Protein AF-A0A0D3AVB7-F1 (afdb_monomer_lite)

Secondary structure (DSSP, 8-state):
--PPPPP--PPPP---EE-SSS-EESS--HHHHHHHHS--PPPPTTHHHH--TT--HHHHHHHHHHHTT-S--HHHHHTTT-----TTT--S---HHHHHTSS-----TT--HHHHHHHHHHHHHHHHHHHHHHHHHHHH-----HHHHHHHHHHHHHHHHHHT---TT-TTTTHHHHHHHH---

Organism: NCBI:txid109376

Foldseek 3Di:
DDDDDDDDPDDDDDDWDDQEPPDTHNDDDPVSVVVRPDDDDDDDPCVCLLDDPLDDPVLSVLVVCLVVQNDCWQVNCVVVVDFDADPPPRHRGGGSCNQQNVDPPPPDPPDDPLRVVLVSLLSSLLSVLSSVQSCCCVPVVDHDDPVRSVVSSLVSSLVSLVVVPDDDPRPCNCNNVVSCVVPVD

InterPro domains:
  IPR026960 Reverse transcriptase zinc-binding domain [PF13966] (28-104)

Sequence (185 aa):
MVGTFGEDTAGPDRVLWRHDHEVFKPTFSAAQTWNYLRTKRNKVPWRYLVGFPQAIPRQSFMVWLAFKNRLSTGVKMRDWGVEQGCIYCGERNEDRDHLYFAYPYTFTPGRNRLDIVLLRLAFQTSIYILWKERNSRRHRGACASVDMTTRAIGKLVKNRISSLKYRGNHKLEGLLRRWFEVYPF

Structure (mmCIF, N/CA/C/O backbone):
data_AF-A0A0D3AVB7-F1
#
_entry.id   AF-A0A0D3AVB7-F1
#
loop_
_atom_site.group_PDB
_atom_site.id
_atom_site.type_symbol
_atom_site.label_atom_id
_atom_site.label_alt_id
_atom_site.label_comp_id
_atom_site.label_asym_id
_atom_site.label_entity_id
_atom_site.label_seq_id
_atom_site.pdbx_PDB_ins_code
_atom_site.Cartn_x
_atom_site.Cartn_y
_atom_site.Cartn_z
_atom_site.occupancy
_atom_site.B_iso_or_equiv
_atom_site.auth_seq_id
_atom_site.auth_comp_id
_atom_site.auth_asym_id
_atom_site.auth_atom_id
_atom_site.pdbx_PDB_model_num
ATOM 1 N N . MET A 1 1 ? -80.599 17.341 9.155 1.00 38.03 1 MET A N 1
ATOM 2 C CA . MET A 1 1 ? -79.432 16.479 9.436 1.00 38.03 1 MET A CA 1
ATOM 3 C C . MET A 1 1 ? -78.189 17.263 9.067 1.00 38.03 1 MET A C 1
ATOM 5 O O . MET A 1 1 ? -77.951 17.469 7.887 1.00 38.03 1 MET A O 1
ATOM 9 N N . VAL A 1 2 ? -77.475 17.787 10.061 1.00 37.12 2 VAL A N 1
ATOM 10 C CA . VAL A 1 2 ? -76.184 18.458 9.863 1.00 37.12 2 VAL A CA 1
ATOM 11 C C . VAL A 1 2 ? -75.121 17.431 10.236 1.00 37.12 2 VAL A C 1
ATOM 13 O O . VAL A 1 2 ? -75.077 16.998 11.383 1.00 37.12 2 VAL A O 1
ATOM 16 N N . GLY A 1 3 ? -74.346 16.973 9.254 1.00 41.94 3 GLY A N 1
ATOM 17 C CA . GLY A 1 3 ? -73.197 16.103 9.490 1.00 41.94 3 GLY A CA 1
ATOM 18 C C . GLY A 1 3 ? -72.034 16.940 10.008 1.00 41.94 3 GLY A C 1
ATOM 19 O O . GLY A 1 3 ? -71.567 17.841 9.317 1.00 41.94 3 GLY A O 1
ATOM 20 N N . THR A 1 4 ? -71.594 16.677 11.233 1.00 45.94 4 THR A N 1
ATOM 21 C CA . THR A 1 4 ? -70.382 17.259 11.812 1.00 45.94 4 THR A CA 1
ATOM 22 C C . THR A 1 4 ? -69.155 16.650 11.137 1.00 45.94 4 THR A C 1
ATOM 24 O O . THR A 1 4 ? -68.980 15.431 11.164 1.00 45.94 4 THR A O 1
ATOM 27 N N . PHE A 1 5 ? -68.315 17.493 10.533 1.00 52.03 5 PHE A N 1
ATOM 28 C CA . PHE A 1 5 ? -66.975 17.121 10.081 1.00 52.03 5 PHE A CA 1
ATOM 29 C C . PHE A 1 5 ? -66.143 16.700 11.298 1.00 52.03 5 PHE A C 1
ATOM 31 O O . PHE A 1 5 ? -66.083 17.435 12.283 1.00 52.03 5 PHE A O 1
ATOM 38 N N . GLY A 1 6 ? -65.547 15.508 11.248 1.00 52.22 6 GLY A N 1
ATOM 39 C CA . GLY A 1 6 ? -64.589 15.067 12.257 1.00 52.22 6 GLY A CA 1
ATOM 40 C C . GLY A 1 6 ? -63.331 15.929 12.188 1.00 52.22 6 GLY A C 1
ATOM 41 O O . GLY A 1 6 ? -62.769 16.105 11.110 1.00 52.22 6 GLY A O 1
ATOM 42 N N . GLU A 1 7 ? -62.918 16.485 13.323 1.00 53.41 7 GLU A N 1
ATOM 43 C CA . GLU A 1 7 ? -61.623 17.148 13.475 1.00 53.41 7 GLU A CA 1
ATOM 44 C C . GLU A 1 7 ? -60.497 16.127 13.265 1.00 53.41 7 GLU A C 1
ATOM 46 O O . GLU A 1 7 ? -60.369 15.160 14.019 1.00 53.41 7 GLU A O 1
ATOM 51 N N . ASP A 1 8 ? -59.678 16.347 12.235 1.00 58.91 8 ASP A N 1
ATOM 52 C CA . ASP A 1 8 ? -58.432 15.615 12.018 1.00 58.91 8 ASP A CA 1
ATOM 53 C C . ASP A 1 8 ? -57.463 15.928 13.168 1.00 58.91 8 ASP A C 1
ATOM 55 O O . ASP A 1 8 ? -56.873 17.004 13.248 1.00 58.91 8 ASP A O 1
ATOM 59 N N . THR A 1 9 ? -57.266 14.970 14.073 1.00 64.50 9 THR A N 1
ATOM 60 C CA . THR A 1 9 ? -56.340 15.076 15.216 1.00 64.50 9 THR A CA 1
ATOM 61 C C . THR A 1 9 ? -54.868 14.873 14.827 1.00 64.50 9 THR A C 1
ATOM 63 O O . THR A 1 9 ? -54.040 14.515 15.669 1.00 64.50 9 THR A O 1
ATOM 66 N N . ALA A 1 10 ? -54.514 15.028 13.551 1.00 69.38 10 ALA A N 1
ATOM 67 C CA . ALA A 1 10 ? -53.145 14.855 13.085 1.00 69.38 10 ALA A CA 1
ATOM 68 C C . ALA A 1 10 ? -52.320 16.108 13.426 1.00 69.38 10 ALA A C 1
ATOM 70 O O . ALA A 1 10 ? -52.618 17.211 12.975 1.00 69.38 10 ALA A O 1
ATOM 71 N N . GLY A 1 11 ? -51.290 15.948 14.266 1.00 79.31 11 GLY A N 1
ATOM 72 C CA . GLY A 1 11 ? -50.364 17.032 14.609 1.00 79.31 11 GLY A CA 1
ATOM 73 C C . GLY A 1 11 ? -49.618 17.598 13.386 1.00 79.31 11 GLY A C 1
ATOM 74 O O . GLY A 1 11 ? -49.659 17.007 12.310 1.00 79.31 11 GLY A O 1
ATOM 75 N N . PRO A 1 12 ? -48.902 18.728 13.536 1.00 81.62 12 PRO A N 1
ATOM 76 C CA . PRO A 1 12 ? -48.253 19.407 12.416 1.00 81.62 12 PRO A CA 1
ATOM 77 C C . PRO A 1 12 ? -47.172 18.543 11.751 1.00 81.62 12 PRO A C 1
ATOM 79 O O . PRO A 1 12 ? -46.400 17.871 12.441 1.00 81.62 12 PRO A O 1
ATOM 82 N N . ASP A 1 13 ? -47.074 18.632 10.422 1.00 86.19 13 ASP A N 1
ATOM 83 C CA . ASP A 1 13 ? -46.066 17.932 9.620 1.00 86.19 13 ASP A CA 1
ATOM 84 C C . ASP A 1 13 ? -44.635 18.271 10.062 1.00 86.19 13 ASP A C 1
ATOM 86 O O . ASP A 1 13 ? -44.278 19.428 10.308 1.00 86.19 13 ASP A 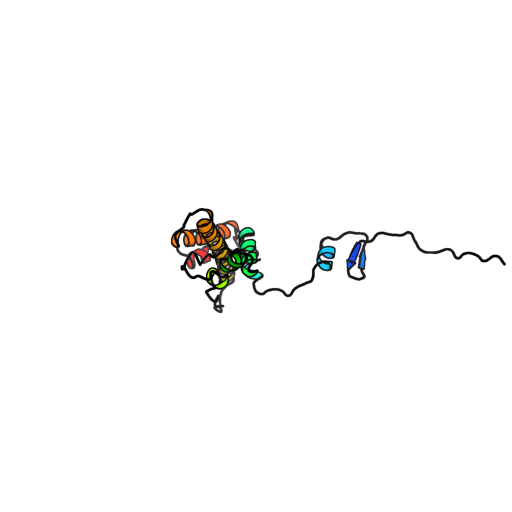O 1
ATOM 90 N N . ARG A 1 14 ? -43.775 17.246 10.142 1.00 84.31 14 ARG A N 1
ATOM 91 C CA . ARG A 1 14 ? -42.365 17.396 10.537 1.00 84.31 14 ARG A CA 1
ATOM 92 C C . ARG A 1 14 ? -41.444 16.710 9.543 1.00 84.31 14 ARG A C 1
ATOM 94 O O . ARG A 1 14 ? -41.585 15.524 9.259 1.00 84.31 14 ARG A O 1
ATOM 101 N N . VAL A 1 15 ? -40.430 17.442 9.088 1.00 86.19 15 VAL A N 1
ATOM 102 C CA . VAL A 1 15 ? -39.352 16.880 8.269 1.00 86.19 15 VAL A CA 1
ATOM 103 C C . VAL A 1 15 ? -38.388 16.114 9.172 1.00 86.19 15 VAL A C 1
ATOM 105 O O . VAL A 1 15 ? -37.834 16.672 10.120 1.00 86.19 15 VAL A O 1
ATOM 108 N N . LEU A 1 16 ? -38.174 14.835 8.871 1.00 89.56 16 LEU A N 1
ATOM 109 C CA . LEU A 1 16 ? -37.250 13.966 9.595 1.00 89.56 16 LEU A CA 1
ATOM 110 C C . LEU A 1 16 ? -36.222 13.357 8.638 1.00 89.56 16 LEU A C 1
ATOM 112 O O . LEU A 1 16 ? -36.523 12.996 7.502 1.00 89.56 16 LEU A O 1
ATOM 116 N N . TRP A 1 17 ? -35.000 13.189 9.128 1.00 86.88 17 TRP A N 1
ATOM 117 C CA . TRP A 1 17 ? -33.929 12.490 8.437 1.00 86.88 17 TRP A CA 1
ATOM 118 C C . TRP A 1 17 ? -34.099 10.986 8.584 1.00 86.88 17 TRP A C 1
ATOM 120 O O . TRP A 1 17 ? -34.196 10.456 9.694 1.00 86.88 17 TRP A O 1
ATOM 130 N N . ARG A 1 18 ? -34.078 10.283 7.452 1.00 84.06 18 ARG A N 1
ATOM 131 C CA . ARG A 1 18 ? -34.076 8.822 7.428 1.00 84.06 18 ARG A CA 1
ATOM 132 C C . ARG A 1 18 ? -32.710 8.301 7.859 1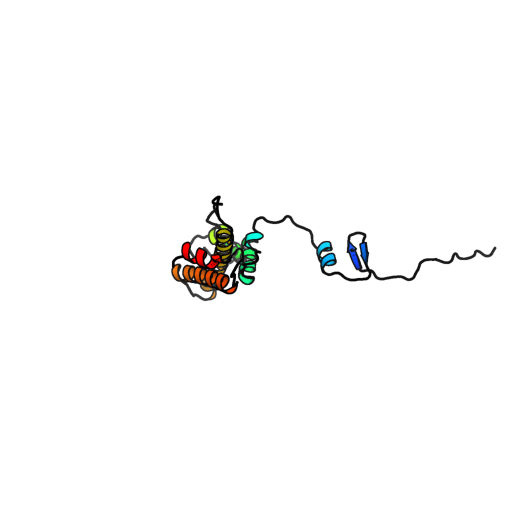.00 84.06 18 ARG A C 1
ATOM 134 O O . ARG A 1 18 ? -31.697 8.556 7.212 1.00 84.06 18 ARG A O 1
ATOM 141 N N . HIS A 1 19 ? -32.699 7.581 8.966 1.00 82.88 19 HIS A N 1
ATOM 142 C CA . HIS A 1 19 ? -31.513 6.998 9.579 1.00 82.88 19 HIS A CA 1
ATOM 143 C C . HIS A 1 19 ? -31.369 5.504 9.245 1.00 82.88 19 HIS A C 1
ATOM 145 O O . HIS A 1 19 ? -30.246 5.015 9.137 1.00 82.88 19 HIS A O 1
ATOM 151 N N . ASP A 1 20 ? -32.492 4.807 9.035 1.00 80.88 20 ASP A N 1
ATOM 152 C CA . ASP A 1 20 ? -32.563 3.411 8.579 1.00 80.88 20 ASP A CA 1
ATOM 153 C C . ASP A 1 20 ? -33.886 3.154 7.820 1.00 80.88 20 ASP A C 1
ATOM 155 O O . ASP A 1 20 ? -34.664 4.087 7.598 1.00 80.88 20 ASP A O 1
ATOM 159 N N . HIS A 1 21 ? -34.167 1.909 7.419 1.00 77.56 21 HIS A N 1
ATOM 160 C CA . HIS A 1 21 ? -35.378 1.530 6.685 1.00 77.56 21 HIS A CA 1
ATOM 161 C C . HIS A 1 21 ? -36.668 2.062 7.332 1.00 77.56 21 HIS A C 1
ATOM 163 O O . HIS A 1 21 ? -37.529 2.536 6.593 1.00 77.56 21 HIS A O 1
ATOM 169 N N . GLU A 1 22 ? -36.749 2.097 8.666 1.00 83.69 22 GLU A N 1
ATOM 170 C CA . GLU A 1 22 ? -37.944 2.535 9.412 1.00 83.69 22 GLU A CA 1
ATOM 171 C C . GLU A 1 22 ? -37.640 3.524 10.553 1.00 83.69 22 GLU A C 1
ATOM 173 O O . GLU A 1 22 ? -38.506 3.844 11.362 1.00 83.69 22 GLU A O 1
ATOM 178 N N . VAL A 1 23 ? -36.408 4.039 10.638 1.00 85.75 23 VAL A N 1
ATOM 179 C CA . VAL A 1 23 ? -36.001 4.953 11.718 1.00 85.75 23 VAL A CA 1
ATOM 180 C C . VAL A 1 23 ? -35.819 6.360 11.170 1.00 85.75 23 VAL A C 1
ATOM 182 O O . VAL A 1 23 ? -34.944 6.598 10.336 1.00 85.75 23 VAL A O 1
ATOM 185 N N . PHE A 1 24 ? -36.600 7.303 11.695 1.00 88.44 24 PHE A N 1
ATOM 186 C CA . PHE A 1 24 ? -36.568 8.716 11.323 1.00 88.44 24 PHE A CA 1
ATOM 187 C C . PHE A 1 24 ? -36.229 9.581 12.537 1.00 88.44 24 PHE A C 1
ATOM 189 O O . PHE A 1 24 ? -36.761 9.373 13.627 1.00 88.44 24 PHE A O 1
ATOM 196 N N . LYS A 1 25 ? -35.313 10.541 12.371 1.00 88.06 25 LYS A N 1
ATOM 197 C CA . LYS A 1 25 ? -34.857 11.427 13.451 1.00 88.06 25 LYS A CA 1
ATOM 198 C C . LYS A 1 25 ? -34.826 12.887 13.002 1.00 88.06 25 LYS A C 1
ATOM 200 O O . LYS A 1 25 ? -34.574 13.154 11.835 1.00 88.06 25 LYS A O 1
ATOM 205 N N . PRO A 1 26 ? -35.015 13.854 13.913 1.00 91.12 26 PRO A N 1
ATOM 206 C CA . PRO A 1 26 ? -34.942 15.274 13.566 1.00 91.12 26 PRO A CA 1
ATOM 207 C C . PRO A 1 26 ? -33.507 15.755 13.286 1.00 91.12 26 PRO A C 1
ATOM 209 O O . PRO A 1 26 ? -33.315 16.833 12.734 1.00 91.12 26 PRO A O 1
ATOM 212 N N . THR A 1 27 ? -32.486 14.975 13.653 1.00 91.56 27 THR A N 1
ATOM 213 C CA . THR A 1 27 ? -31.073 15.329 13.480 1.00 91.56 27 THR A CA 1
ATOM 214 C C . THR A 1 27 ? -30.452 14.578 12.315 1.00 91.56 27 THR A C 1
ATOM 216 O O . THR A 1 27 ? -30.722 13.402 12.124 1.00 91.56 27 THR A O 1
ATOM 219 N N . PHE A 1 28 ? -29.581 15.242 11.558 1.00 89.50 28 PHE A N 1
ATOM 220 C CA . PHE A 1 28 ? -28.805 14.599 10.502 1.00 89.50 28 PHE A CA 1
ATOM 221 C C . PHE A 1 28 ? -27.604 13.839 11.079 1.00 89.50 28 PHE A C 1
ATOM 223 O O . PHE A 1 28 ? -26.913 14.324 11.977 1.00 89.50 28 PHE A O 1
ATOM 230 N N . SER A 1 29 ? -27.287 12.674 10.508 1.00 90.62 29 SER A N 1
ATOM 231 C CA . SER A 1 29 ? -26.050 11.952 10.805 1.00 90.62 29 SER A CA 1
ATOM 232 C C . SER A 1 29 ? -25.377 11.444 9.535 1.00 90.62 29 SER A C 1
ATOM 234 O O . SER A 1 29 ? -25.792 10.441 8.959 1.00 90.62 29 SER A O 1
ATOM 236 N N . ALA A 1 30 ? -24.256 12.067 9.156 1.00 90.62 30 ALA A N 1
ATOM 237 C CA . ALA A 1 30 ? -23.455 11.638 8.006 1.00 90.62 30 ALA A CA 1
ATOM 238 C C . ALA A 1 30 ? -23.041 10.156 8.089 1.00 90.62 30 ALA A C 1
ATOM 240 O O . ALA A 1 30 ? -23.015 9.457 7.079 1.00 90.62 30 ALA A O 1
ATOM 241 N N . ALA A 1 31 ? -22.759 9.653 9.295 1.00 88.12 31 ALA A N 1
ATOM 242 C CA . ALA A 1 31 ? -22.392 8.257 9.510 1.00 88.12 31 ALA A CA 1
ATOM 243 C C . ALA A 1 31 ? -23.558 7.287 9.243 1.00 88.12 31 ALA A C 1
ATOM 245 O O . ALA A 1 31 ? -23.337 6.220 8.666 1.00 88.12 31 ALA A O 1
ATOM 246 N N . GLN A 1 32 ? -24.784 7.634 9.651 1.00 87.88 32 GLN A N 1
ATOM 247 C CA . GLN A 1 32 ? -25.965 6.794 9.410 1.00 87.88 32 GLN A CA 1
ATOM 248 C C . GLN A 1 32 ? -26.381 6.857 7.943 1.00 87.88 32 GLN A C 1
ATOM 250 O O . GLN A 1 32 ? -26.494 5.810 7.312 1.00 87.88 32 GLN A O 1
ATOM 255 N N . THR A 1 33 ? -26.419 8.058 7.362 1.00 88.94 33 THR A N 1
ATOM 256 C CA . THR A 1 33 ? -26.631 8.262 5.924 1.00 88.94 33 THR A CA 1
ATOM 257 C C . THR A 1 33 ? -25.634 7.456 5.091 1.00 88.94 33 THR A C 1
ATOM 259 O O . THR A 1 33 ? -26.022 6.744 4.170 1.00 88.94 33 THR A O 1
ATOM 262 N N . TRP A 1 34 ? -24.344 7.477 5.441 1.00 85.94 34 TRP A N 1
ATOM 263 C CA . TRP A 1 34 ? -23.330 6.679 4.748 1.00 85.94 34 TRP A CA 1
ATOM 264 C C . TRP A 1 34 ? -23.551 5.169 4.891 1.00 85.94 34 TRP A C 1
ATOM 266 O O . TRP A 1 34 ? -23.366 4.421 3.932 1.00 85.94 34 TRP A O 1
ATOM 276 N N . ASN A 1 35 ? -23.924 4.696 6.084 1.00 87.69 35 ASN A N 1
ATOM 277 C CA . ASN A 1 35 ? -24.206 3.278 6.309 1.00 87.69 35 ASN A CA 1
ATOM 278 C C . ASN A 1 35 ? -25.441 2.790 5.554 1.00 87.69 35 ASN A C 1
ATOM 280 O O . ASN A 1 35 ? -25.426 1.644 5.114 1.00 87.69 35 ASN A O 1
ATOM 284 N N . TYR A 1 36 ? -26.444 3.651 5.404 1.00 84.19 36 TYR A N 1
ATOM 285 C CA . TYR A 1 36 ? -27.650 3.384 4.636 1.00 84.19 36 TYR A CA 1
ATOM 286 C C . TYR A 1 36 ? -27.369 3.364 3.125 1.00 84.19 36 TYR A C 1
ATOM 288 O O . TYR A 1 36 ? -27.723 2.411 2.440 1.00 84.19 36 TYR A O 1
ATOM 296 N N . LEU A 1 37 ? -26.658 4.372 2.601 1.00 87.56 37 LEU A N 1
ATOM 297 C CA . LEU A 1 37 ? -26.353 4.473 1.167 1.00 87.56 37 LEU A CA 1
ATOM 298 C C . LEU A 1 37 ? -25.385 3.390 0.671 1.00 87.56 37 LEU A C 1
ATOM 300 O O . LEU A 1 37 ? -25.396 3.030 -0.506 1.00 87.56 37 LEU A O 1
ATOM 304 N N . ARG A 1 38 ? -24.493 2.885 1.533 1.00 86.50 38 ARG A N 1
ATOM 305 C CA . ARG A 1 38 ? -23.459 1.937 1.106 1.00 86.50 38 ARG A CA 1
ATOM 306 C C . ARG A 1 38 ? -23.973 0.500 1.109 1.00 86.50 38 ARG A C 1
ATOM 308 O O . ARG A 1 38 ? -24.376 -0.046 2.132 1.00 86.50 38 ARG A O 1
ATOM 315 N N . THR A 1 39 ? -23.737 -0.211 0.014 1.00 86.00 39 THR A N 1
ATOM 316 C CA . THR A 1 39 ? -23.777 -1.676 0.039 1.00 86.00 39 THR A CA 1
ATOM 317 C C . THR A 1 39 ? -22.549 -2.208 0.787 1.00 86.00 39 THR A C 1
ATOM 319 O O . THR A 1 39 ? -21.408 -2.069 0.327 1.00 86.00 39 THR A O 1
ATOM 322 N N . LYS A 1 40 ? -22.752 -2.825 1.958 1.00 84.00 40 LYS A N 1
ATOM 323 C CA . LYS A 1 40 ? -21.671 -3.485 2.709 1.00 84.00 40 LYS A CA 1
ATOM 324 C C . LYS A 1 40 ? -21.151 -4.678 1.903 1.00 84.00 40 LYS A C 1
ATOM 326 O O . LYS A 1 40 ? -21.853 -5.660 1.716 1.00 84.00 40 LYS A O 1
ATOM 331 N N . ARG A 1 41 ? -19.902 -4.599 1.438 1.00 84.75 41 ARG A N 1
ATOM 332 C CA . ARG A 1 41 ? -19.210 -5.724 0.792 1.00 84.75 41 ARG A CA 1
ATOM 333 C C . ARG A 1 41 ? -18.404 -6.531 1.805 1.00 84.75 41 ARG A C 1
ATOM 335 O O . ARG A 1 41 ? -17.996 -6.005 2.845 1.00 84.75 41 ARG A O 1
ATOM 342 N N . ASN A 1 42 ? -18.111 -7.780 1.449 1.00 88.25 42 ASN A N 1
ATOM 343 C CA . ASN A 1 42 ? -17.223 -8.639 2.224 1.00 88.25 42 ASN A CA 1
ATOM 344 C C . ASN A 1 42 ? -15.848 -7.995 2.412 1.00 88.25 42 ASN A C 1
ATOM 346 O O . ASN A 1 42 ? -15.305 -7.330 1.521 1.00 88.25 42 ASN A O 1
ATOM 350 N N . LYS A 1 43 ? -15.273 -8.195 3.600 1.00 84.75 43 LYS A N 1
ATOM 351 C CA . LYS A 1 43 ? -13.945 -7.671 3.908 1.00 84.75 43 LYS A CA 1
ATOM 352 C C . LYS A 1 43 ? -12.906 -8.445 3.098 1.00 84.75 43 LYS A C 1
ATOM 354 O O . LYS A 1 43 ? -12.715 -9.637 3.299 1.00 84.75 43 LYS A O 1
ATOM 359 N N . VAL A 1 44 ? -12.193 -7.740 2.231 1.00 84.62 44 VAL A N 1
ATOM 360 C CA . VAL A 1 44 ? -11.123 -8.315 1.407 1.00 84.62 44 VAL A CA 1
ATOM 361 C C . VAL A 1 44 ? -9.894 -8.714 2.250 1.00 84.62 44 VAL A C 1
ATOM 363 O O . VAL A 1 44 ? -9.575 -8.007 3.219 1.00 84.62 44 VAL A O 1
ATOM 366 N N . PRO A 1 45 ? -9.170 -9.797 1.892 1.00 81.94 45 PRO A N 1
ATOM 367 C CA . PRO A 1 45 ? -7.988 -10.260 2.634 1.00 81.94 45 PRO A CA 1
ATOM 368 C C . PRO A 1 45 ? -6.853 -9.228 2.683 1.00 81.94 45 PRO A C 1
ATOM 370 O O . PRO A 1 45 ? -6.236 -9.007 3.724 1.00 81.94 45 PRO A O 1
ATOM 373 N N . TRP A 1 46 ? -6.635 -8.507 1.581 1.00 85.75 46 TRP A N 1
ATOM 374 C CA . TRP A 1 46 ? -5.556 -7.527 1.437 1.00 85.75 46 TRP A CA 1
ATOM 375 C C . TRP A 1 46 ? -5.783 -6.210 2.196 1.00 85.75 46 TRP A C 1
ATOM 377 O O . TRP A 1 46 ? -4.909 -5.343 2.189 1.00 85.75 46 TRP A O 1
ATOM 387 N N . ARG A 1 47 ? -6.921 -6.025 2.891 1.00 88.06 47 ARG A N 1
ATOM 388 C CA . ARG A 1 47 ? -7.234 -4.759 3.588 1.00 88.06 47 ARG A CA 1
ATOM 389 C C . ARG A 1 47 ? -6.138 -4.328 4.563 1.00 88.06 47 ARG A C 1
ATOM 391 O O . ARG A 1 47 ? -5.879 -3.142 4.699 1.00 88.06 47 ARG A O 1
ATOM 398 N N . TYR A 1 48 ? -5.477 -5.295 5.196 1.00 86.00 48 TYR A N 1
ATOM 399 C CA . TYR A 1 48 ? -4.415 -5.071 6.176 1.00 86.00 48 TYR A CA 1
ATOM 400 C C . TYR A 1 48 ? -3.069 -4.686 5.554 1.00 86.00 48 TYR A C 1
ATOM 402 O O . TYR A 1 48 ? -2.192 -4.194 6.259 1.00 86.00 48 TYR A O 1
ATOM 410 N N . LEU A 1 49 ? -2.903 -4.922 4.250 1.00 87.44 49 LEU A N 1
ATOM 411 C CA . LEU A 1 49 ? -1.756 -4.469 3.463 1.00 87.44 49 LEU A CA 1
ATOM 412 C C . LEU A 1 49 ? -1.973 -3.038 2.954 1.00 87.44 49 LEU A C 1
ATOM 414 O O . LEU A 1 49 ? -1.015 -2.302 2.754 1.00 87.44 49 LEU A O 1
ATOM 418 N N . VAL A 1 50 ? -3.232 -2.628 2.770 1.00 90.56 50 VAL A N 1
ATOM 419 C CA . VAL A 1 50 ? -3.602 -1.266 2.351 1.00 90.56 50 VAL A CA 1
ATOM 420 C C . VAL A 1 50 ? -3.718 -0.320 3.545 1.00 90.56 50 VAL A C 1
ATOM 422 O O . VAL A 1 50 ? -3.204 0.794 3.495 1.00 90.56 50 VAL A O 1
ATOM 425 N N . GLY A 1 51 ? -4.383 -0.741 4.619 1.00 89.06 51 GLY A N 1
ATOM 426 C CA . GLY A 1 51 ? -4.655 0.083 5.793 1.00 89.06 51 GLY A CA 1
ATOM 427 C C . GLY A 1 51 ? -4.126 -0.558 7.070 1.00 89.06 51 GLY A C 1
ATOM 428 O O . GLY A 1 51 ? -4.612 -1.603 7.502 1.00 89.06 51 GLY A O 1
ATOM 429 N N . PHE A 1 52 ? -3.146 0.094 7.691 1.00 93.19 52 PHE A N 1
ATOM 430 C CA . PHE A 1 52 ? -2.630 -0.228 9.021 1.00 93.19 52 PHE A CA 1
ATOM 431 C C . PHE A 1 52 ? -2.060 1.047 9.669 1.00 93.19 52 PHE A C 1
ATOM 433 O O . PHE A 1 52 ? -1.749 1.993 8.947 1.00 93.19 52 PHE A O 1
ATOM 440 N N . PRO A 1 53 ? -1.909 1.112 11.006 1.00 93.50 53 PRO A N 1
ATOM 441 C CA . PRO A 1 53 ? -1.587 2.370 11.693 1.00 93.50 53 PRO A CA 1
ATOM 442 C C . PRO A 1 53 ? -0.273 3.029 11.246 1.00 93.50 53 PRO A C 1
ATOM 444 O O . PRO A 1 53 ? -0.137 4.246 11.283 1.00 93.50 53 PRO A O 1
ATOM 447 N N . GLN A 1 54 ? 0.698 2.229 10.804 1.00 95.56 54 GLN A N 1
ATOM 448 C CA . GLN A 1 54 ? 2.009 2.699 10.354 1.00 95.56 54 GLN A CA 1
ATOM 449 C C . GLN A 1 54 ? 2.045 3.033 8.857 1.00 95.56 54 GLN A C 1
ATOM 451 O O . GLN A 1 54 ? 3.049 3.563 8.387 1.00 95.56 54 GLN A O 1
ATOM 456 N N . ALA A 1 55 ? 0.979 2.754 8.105 1.00 94.12 55 ALA A N 1
ATOM 457 C CA . ALA A 1 55 ? 0.948 2.925 6.658 1.00 94.12 55 ALA A CA 1
ATOM 458 C C . ALA A 1 55 ? 1.188 4.384 6.247 1.00 94.12 55 AL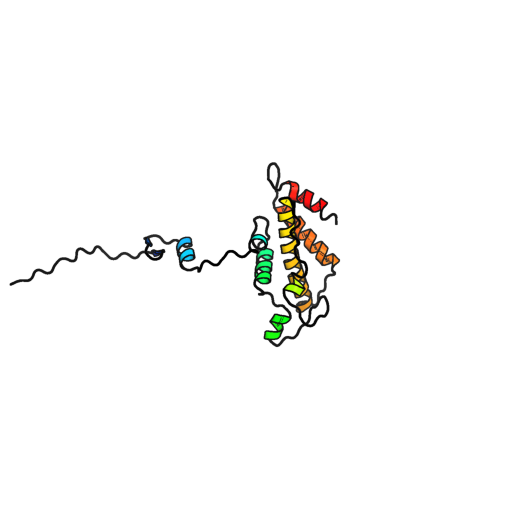A A C 1
ATOM 460 O O . ALA A 1 55 ? 0.849 5.315 6.983 1.00 94.12 55 ALA A O 1
ATOM 461 N N . ILE A 1 56 ? 1.771 4.589 5.066 1.00 94.25 56 ILE A N 1
ATOM 462 C CA . ILE A 1 56 ? 1.914 5.922 4.469 1.00 94.25 56 ILE A CA 1
ATOM 463 C C . ILE A 1 56 ? 0.699 6.149 3.560 1.00 94.25 56 ILE A C 1
ATOM 465 O O . ILE A 1 56 ? 0.581 5.433 2.566 1.00 94.25 56 ILE A O 1
ATOM 469 N N . PRO A 1 57 ? -0.173 7.149 3.810 1.00 94.69 57 PRO A N 1
ATOM 470 C CA . PRO A 1 57 ? -1.440 7.301 3.082 1.00 94.69 57 PRO A CA 1
ATOM 471 C C . PRO A 1 57 ? -1.302 7.315 1.554 1.00 94.69 57 PRO A C 1
ATOM 473 O O . PRO A 1 57 ? -2.043 6.634 0.848 1.00 94.69 57 PRO A O 1
ATOM 476 N N . ARG A 1 58 ? -0.297 8.028 1.030 1.00 94.81 58 ARG A N 1
ATOM 477 C CA . ARG A 1 58 ? -0.019 8.064 -0.412 1.00 94.81 58 ARG A CA 1
ATOM 478 C C . ARG A 1 58 ? 0.345 6.683 -0.966 1.00 94.81 58 ARG A C 1
ATOM 480 O O . ARG A 1 58 ? -0.128 6.318 -2.034 1.00 94.81 58 ARG A O 1
ATOM 487 N N . GLN A 1 59 ? 1.165 5.912 -0.253 1.00 95.75 59 GLN A N 1
ATOM 488 C CA . GLN A 1 59 ? 1.542 4.562 -0.681 1.00 95.75 59 GLN A CA 1
ATOM 489 C C . GLN A 1 59 ? 0.362 3.594 -0.557 1.00 95.75 59 GLN A C 1
ATOM 491 O O . GLN A 1 59 ? 0.108 2.830 -1.483 1.00 95.75 59 GLN A O 1
ATOM 496 N N . SER A 1 60 ? -0.417 3.688 0.526 1.00 94.69 60 SER A N 1
ATOM 497 C CA . SER A 1 60 ? -1.671 2.950 0.710 1.00 94.69 60 SER A CA 1
ATOM 498 C C . SER A 1 60 ? -2.619 3.120 -0.471 1.00 94.69 60 SER A C 1
ATOM 500 O O . SER A 1 60 ? -3.186 2.139 -0.947 1.00 94.69 60 SER A O 1
ATOM 502 N N . PHE A 1 61 ? -2.774 4.350 -0.965 1.00 94.62 61 PHE A N 1
ATOM 503 C CA . PHE A 1 61 ? -3.612 4.630 -2.126 1.00 94.62 61 PHE A CA 1
ATOM 504 C C . PHE A 1 61 ? -3.101 3.927 -3.389 1.00 94.62 61 PHE A C 1
ATOM 506 O O . PHE A 1 61 ? -3.876 3.283 -4.095 1.00 94.62 61 PHE A O 1
ATOM 513 N N . MET A 1 62 ? -1.790 3.968 -3.638 1.00 94.31 62 MET A N 1
ATOM 514 C CA . MET A 1 62 ? -1.195 3.284 -4.791 1.00 94.31 62 MET A CA 1
ATOM 515 C C . MET A 1 62 ? -1.336 1.761 -4.705 1.00 94.31 62 MET A C 1
ATOM 517 O O . MET A 1 62 ? -1.678 1.118 -5.694 1.00 94.31 62 MET A O 1
ATOM 521 N N . VAL A 1 63 ? -1.148 1.184 -3.519 1.00 91.62 63 VAL A N 1
ATOM 522 C CA . VAL A 1 63 ? -1.331 -0.254 -3.267 1.00 91.62 63 VAL A CA 1
ATOM 523 C C . VAL A 1 63 ? -2.796 -0.656 -3.442 1.00 91.62 63 VAL A C 1
ATOM 525 O O . VAL A 1 63 ? -3.091 -1.696 -4.025 1.00 91.62 63 VAL A O 1
ATOM 528 N N . TRP A 1 64 ? -3.735 0.179 -2.996 1.00 93.75 64 TRP A N 1
ATOM 529 C CA . TRP A 1 64 ? -5.161 -0.032 -3.236 1.00 93.75 64 TRP A CA 1
ATOM 530 C C . TRP A 1 64 ? -5.495 -0.042 -4.732 1.00 93.75 64 TRP A C 1
ATOM 532 O O . TRP A 1 64 ? -6.199 -0.944 -5.191 1.00 93.75 64 TRP A O 1
ATOM 542 N N . LEU A 1 65 ? -4.956 0.906 -5.507 1.00 93.12 65 LEU A N 1
ATOM 543 C CA . LEU A 1 65 ? -5.102 0.913 -6.964 1.00 93.12 65 LEU A CA 1
ATOM 544 C C . LEU A 1 65 ? -4.483 -0.336 -7.604 1.00 93.12 65 LEU A C 1
ATOM 546 O O . LEU A 1 65 ? -5.103 -0.915 -8.497 1.00 93.12 65 LEU A O 1
ATOM 550 N N . ALA A 1 66 ? -3.317 -0.783 -7.128 1.00 89.44 66 ALA A N 1
ATOM 551 C CA . ALA A 1 66 ? -2.672 -2.007 -7.599 1.00 89.44 66 ALA A CA 1
ATOM 552 C C . ALA A 1 66 ? -3.569 -3.236 -7.372 1.00 89.44 66 ALA A C 1
ATOM 554 O O . ALA A 1 66 ? -3.887 -3.947 -8.324 1.00 89.44 66 ALA A O 1
ATOM 555 N N . PHE A 1 67 ? -4.086 -3.437 -6.152 1.00 88.25 67 PHE A N 1
ATOM 556 C CA . PHE A 1 67 ? -5.003 -4.545 -5.846 1.00 88.25 67 PHE A CA 1
ATOM 557 C C . PHE A 1 67 ? -6.300 -4.496 -6.655 1.00 88.25 67 PHE A C 1
ATOM 559 O O . PHE A 1 67 ? -6.845 -5.536 -7.020 1.00 88.25 67 PHE A O 1
ATOM 566 N N . LYS A 1 68 ? -6.799 -3.295 -6.956 1.00 87.81 68 LYS A N 1
ATOM 567 C CA . LYS A 1 68 ? -7.982 -3.093 -7.801 1.00 87.81 68 LYS A CA 1
ATOM 568 C C . LYS A 1 68 ? -7.708 -3.260 -9.296 1.00 87.81 68 LYS A C 1
ATOM 570 O O . LYS A 1 68 ? -8.643 -3.086 -10.073 1.00 87.81 68 LYS A O 1
ATOM 575 N N . ASN A 1 69 ? -6.470 -3.557 -9.694 1.00 85.38 69 ASN A N 1
ATOM 576 C CA . ASN A 1 69 ? -6.029 -3.566 -11.087 1.00 85.38 69 ASN A CA 1
ATOM 577 C C . ASN A 1 69 ? -6.377 -2.247 -11.810 1.00 85.38 69 ASN A C 1
ATOM 579 O O . ASN A 1 69 ? -6.916 -2.218 -12.916 1.00 85.38 69 ASN A O 1
ATOM 583 N N . ARG A 1 70 ? -6.161 -1.116 -11.128 1.00 87.56 70 ARG A N 1
ATOM 584 C CA . ARG A 1 70 ? -6.489 0.239 -11.606 1.00 87.56 70 ARG A CA 1
ATOM 585 C C . ARG A 1 70 ? -5.266 1.074 -11.975 1.00 87.56 70 ARG A C 1
ATOM 587 O O . ARG A 1 70 ? -5.432 2.221 -12.367 1.00 87.56 70 ARG A O 1
ATOM 594 N N . LEU A 1 71 ? -4.064 0.510 -11.887 1.00 85.69 71 LEU A N 1
ATOM 595 C CA . LEU A 1 71 ? -2.859 1.132 -12.434 1.00 85.69 71 LEU A CA 1
ATOM 596 C C . LEU A 1 71 ? -2.803 0.913 -13.947 1.00 85.69 71 LEU A C 1
ATOM 598 O O . LEU A 1 71 ? -3.273 -0.108 -14.438 1.00 85.69 71 LEU A O 1
ATOM 602 N N . SER A 1 72 ? -2.249 1.872 -14.682 1.00 78.50 72 SER A N 1
ATOM 603 C CA . SER A 1 72 ? -2.076 1.810 -16.135 1.00 78.50 72 SER A CA 1
ATOM 604 C C . SER A 1 72 ? -0.987 0.801 -16.502 1.00 78.50 72 SER A C 1
ATOM 606 O O . SER A 1 72 ? 0.141 1.207 -16.729 1.00 78.50 72 SER A O 1
ATOM 608 N N . THR A 1 73 ? -1.260 -0.506 -16.491 1.00 79.31 73 THR A N 1
ATOM 609 C CA . THR A 1 73 ? -0.318 -1.557 -16.938 1.00 79.31 73 THR A CA 1
ATOM 610 C C . THR A 1 73 ? -0.279 -1.661 -18.468 1.00 79.31 73 THR A C 1
ATOM 612 O O . THR A 1 73 ? -1.194 -1.171 -19.128 1.00 79.31 73 THR A O 1
ATOM 615 N N . GLY A 1 74 ? 0.759 -2.274 -19.050 1.00 71.69 74 GLY A N 1
ATOM 616 C CA . GLY A 1 74 ? 0.850 -2.482 -20.506 1.00 71.69 74 GLY A CA 1
ATOM 617 C C . GLY A 1 74 ? -0.373 -3.202 -21.085 1.00 71.69 74 GLY A C 1
ATOM 618 O O . GLY A 1 74 ? -0.927 -2.753 -22.085 1.00 71.69 74 GLY A O 1
ATOM 619 N N . VAL A 1 75 ? -0.883 -4.220 -20.383 1.00 76.94 75 VAL A N 1
ATOM 620 C CA . VAL A 1 75 ? -2.139 -4.900 -20.755 1.00 76.94 75 VAL A CA 1
ATOM 621 C C . VAL A 1 75 ? -3.324 -3.933 -20.791 1.00 76.94 75 VAL A C 1
ATOM 623 O O . VAL A 1 75 ? -4.080 -3.935 -21.752 1.00 76.94 75 VAL A O 1
ATOM 626 N N . LYS A 1 76 ? -3.468 -3.052 -19.795 1.00 78.94 76 LYS A N 1
ATOM 627 C CA . LYS A 1 76 ? -4.580 -2.090 -19.768 1.00 78.94 76 LYS A CA 1
ATOM 628 C C . LYS A 1 76 ? -4.442 -0.973 -20.785 1.00 78.94 76 LYS A C 1
ATOM 630 O O . LYS A 1 76 ? -5.451 -0.408 -21.167 1.00 78.94 76 LYS A O 1
ATOM 635 N N . MET A 1 77 ? -3.225 -0.599 -21.172 1.00 80.69 77 MET A N 1
ATOM 636 C CA . MET A 1 77 ? -3.001 0.403 -22.219 1.00 80.69 77 MET A CA 1
ATOM 637 C C . MET A 1 77 ? -3.301 -0.158 -23.614 1.00 80.69 77 MET A C 1
ATOM 639 O O . MET A 1 77 ? -3.701 0.608 -24.488 1.00 80.69 77 MET A O 1
ATOM 643 N N . ARG A 1 78 ? -3.224 -1.485 -23.797 1.00 80.88 78 ARG A N 1
ATOM 644 C CA . ARG A 1 78 ? -3.647 -2.158 -25.033 1.00 80.88 78 ARG A CA 1
ATOM 645 C C . ARG A 1 78 ? -5.130 -1.944 -25.332 1.00 80.88 78 ARG A C 1
ATOM 647 O O . ARG A 1 78 ? -5.470 -1.722 -26.488 1.00 80.88 78 ARG A O 1
ATOM 654 N N . ASP A 1 79 ? -5.981 -1.906 -24.305 1.00 81.56 79 ASP A N 1
ATOM 655 C CA . ASP A 1 79 ? -7.410 -1.576 -24.453 1.00 81.56 79 ASP A CA 1
ATOM 656 C C . ASP A 1 79 ? -7.632 -0.170 -25.047 1.00 81.56 79 ASP A C 1
ATOM 658 O O . ASP A 1 79 ? -8.691 0.116 -25.596 1.00 81.56 79 ASP A O 1
ATOM 662 N N . TRP A 1 80 ? -6.626 0.707 -24.962 1.00 79.88 80 TRP A N 1
ATOM 663 C CA . TRP A 1 80 ? -6.620 2.055 -25.541 1.00 79.88 80 TRP A CA 1
ATOM 664 C C . TRP A 1 80 ? -5.811 2.137 -26.847 1.00 79.88 80 TRP A C 1
ATOM 666 O O . TRP A 1 80 ? -5.456 3.230 -27.277 1.00 79.88 80 TRP A O 1
ATOM 676 N N . GLY A 1 81 ? -5.470 0.999 -27.460 1.00 80.38 81 GLY A N 1
ATOM 677 C CA . GLY A 1 81 ? -4.694 0.933 -28.704 1.00 80.38 81 GLY A CA 1
ATOM 678 C C . GLY A 1 81 ? -3.193 1.192 -28.542 1.00 80.38 81 GLY A C 1
ATOM 679 O O . GLY A 1 81 ? -2.488 1.343 -29.535 1.00 80.38 81 GLY A O 1
ATOM 680 N N . VAL A 1 82 ? -2.681 1.245 -27.308 1.00 78.62 82 VAL A N 1
ATOM 681 C CA . VAL A 1 82 ? -1.266 1.514 -27.024 1.00 78.62 82 VAL A CA 1
ATOM 682 C C . VAL A 1 82 ? -0.568 0.219 -26.615 1.00 78.62 82 VAL A C 1
ATOM 684 O O . VAL A 1 82 ? -0.683 -0.238 -25.476 1.00 78.62 82 VAL A O 1
ATOM 687 N N . GLU A 1 83 ? 0.182 -0.377 -27.543 1.00 77.44 83 GLU A N 1
ATOM 688 C CA . GLU A 1 83 ? 0.936 -1.602 -27.280 1.00 77.44 83 GLU A CA 1
ATOM 689 C C . GLU A 1 83 ? 2.292 -1.286 -26.636 1.00 77.44 83 GLU A C 1
ATOM 691 O O . GLU A 1 83 ? 3.149 -0.624 -27.218 1.00 77.44 83 GLU A O 1
ATOM 696 N N . GLN A 1 84 ? 2.478 -1.732 -25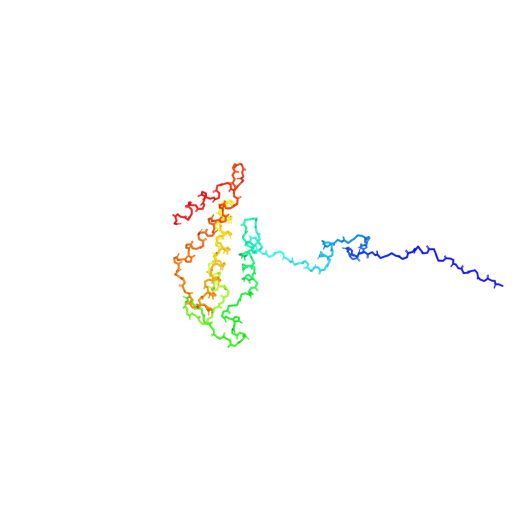.391 1.00 74.56 84 GLN A N 1
ATOM 697 C CA . GLN A 1 84 ? 3.720 -1.546 -24.639 1.00 74.56 84 GLN A CA 1
ATOM 698 C C . GLN A 1 84 ? 4.025 -2.800 -23.818 1.00 74.56 84 GLN A C 1
ATOM 700 O O . GLN A 1 84 ? 3.222 -3.196 -22.968 1.00 74.56 84 GLN A O 1
ATOM 705 N N . GLY A 1 85 ? 5.199 -3.390 -24.052 1.00 77.19 85 GLY A N 1
ATOM 706 C CA . GLY A 1 85 ? 5.734 -4.486 -23.245 1.00 77.19 85 GLY A CA 1
ATOM 707 C C . GLY A 1 85 ? 6.224 -4.035 -21.864 1.00 77.19 85 GLY A C 1
ATOM 708 O O . GLY A 1 85 ? 6.196 -2.851 -21.512 1.00 77.19 85 GLY A O 1
ATOM 709 N N . CYS A 1 86 ? 6.674 -4.993 -21.061 1.00 79.56 86 CYS A N 1
ATOM 710 C CA . CYS A 1 86 ? 7.265 -4.745 -19.758 1.00 79.56 86 CYS A CA 1
ATOM 711 C C . CYS A 1 86 ? 8.622 -4.065 -19.922 1.00 79.56 86 CYS A C 1
ATOM 713 O O . CYS A 1 86 ? 9.543 -4.609 -20.527 1.00 79.56 86 CYS A O 1
ATOM 715 N N . ILE A 1 87 ? 8.772 -2.883 -19.326 1.00 77.56 87 ILE A N 1
ATOM 716 C CA . ILE A 1 87 ? 10.012 -2.100 -19.426 1.00 77.56 87 ILE A CA 1
ATOM 717 C C . ILE A 1 87 ? 11.181 -2.697 -18.626 1.00 77.56 87 ILE A C 1
ATOM 719 O O . ILE A 1 87 ? 12.312 -2.229 -18.744 1.00 77.56 87 ILE A O 1
ATOM 723 N N . TYR A 1 88 ? 10.908 -3.686 -17.771 1.00 77.00 88 TYR A N 1
ATOM 724 C CA . TYR A 1 88 ? 11.918 -4.328 -16.932 1.00 77.00 88 TYR A CA 1
ATOM 725 C C . TYR A 1 88 ? 12.511 -5.587 -17.566 1.00 77.00 88 TYR A C 1
ATOM 727 O O . TYR A 1 88 ? 13.707 -5.811 -17.422 1.00 77.00 88 TYR A O 1
ATOM 735 N N . CYS A 1 89 ? 11.706 -6.391 -18.264 1.00 77.81 89 CYS A N 1
ATOM 736 C CA . CYS A 1 89 ? 12.138 -7.680 -18.819 1.00 77.81 89 CYS A CA 1
ATOM 737 C C . CYS A 1 89 ? 11.926 -7.819 -20.334 1.00 77.81 89 CYS A C 1
ATOM 739 O O . CYS A 1 89 ? 12.342 -8.816 -20.912 1.00 77.81 89 CYS A O 1
ATOM 741 N N . GLY A 1 90 ? 11.276 -6.853 -20.988 1.00 71.62 90 GLY A N 1
ATOM 742 C CA . GLY A 1 90 ? 11.004 -6.897 -22.427 1.00 71.62 90 GLY A CA 1
ATOM 743 C C . GLY A 1 90 ? 9.845 -7.810 -22.843 1.00 71.62 90 GLY A C 1
ATOM 744 O O . GLY A 1 90 ? 9.521 -7.861 -24.027 1.00 71.62 90 GLY A O 1
ATOM 745 N N . GLU A 1 91 ? 9.179 -8.504 -21.911 1.00 76.69 91 GLU A N 1
ATOM 746 C CA . GLU A 1 91 ? 8.010 -9.335 -22.232 1.00 76.69 91 GLU A CA 1
ATOM 747 C C . GLU A 1 91 ? 6.857 -8.511 -22.822 1.00 76.69 91 GLU A C 1
ATOM 749 O O . GLU A 1 91 ? 6.581 -7.393 -22.389 1.00 76.69 91 GLU A O 1
ATOM 754 N N . ARG A 1 92 ? 6.117 -9.080 -23.783 1.00 70.19 92 ARG A N 1
ATOM 755 C CA . ARG A 1 92 ? 4.985 -8.395 -24.441 1.00 70.19 92 ARG A CA 1
ATOM 756 C C . ARG A 1 92 ? 3.824 -8.065 -23.499 1.00 70.19 92 ARG A C 1
ATOM 758 O O . ARG A 1 92 ? 3.100 -7.102 -23.744 1.00 70.19 92 ARG A O 1
ATOM 765 N N . ASN A 1 93 ? 3.623 -8.859 -22.449 1.00 72.56 93 ASN A N 1
ATOM 766 C CA . ASN A 1 93 ? 2.489 -8.720 -21.540 1.00 72.56 93 ASN A CA 1
ATOM 767 C C . ASN A 1 93 ? 2.964 -8.202 -20.183 1.00 72.56 93 ASN A C 1
ATOM 769 O O . ASN A 1 93 ? 3.407 -8.956 -19.330 1.00 72.56 93 ASN A O 1
ATOM 773 N N . GLU A 1 94 ? 2.841 -6.893 -19.976 1.00 77.44 94 GLU A N 1
ATOM 774 C CA . GLU A 1 94 ? 3.069 -6.293 -18.664 1.00 77.44 94 GLU A CA 1
ATOM 775 C C . GLU A 1 94 ? 1.752 -6.260 -17.870 1.00 77.44 94 GLU A C 1
ATOM 777 O O . GLU A 1 94 ? 0.925 -5.358 -18.057 1.00 77.44 94 GLU A O 1
ATOM 782 N N . ASP A 1 95 ? 1.542 -7.249 -17.001 1.00 78.19 95 ASP A N 1
ATOM 783 C CA . ASP A 1 95 ? 0.356 -7.357 -16.145 1.00 78.19 95 ASP A CA 1
ATOM 784 C C . ASP A 1 95 ? 0.642 -7.058 -14.659 1.00 78.19 95 ASP A C 1
ATOM 786 O O . ASP A 1 95 ? 1.775 -6.809 -14.243 1.00 78.19 95 ASP A O 1
ATOM 790 N N . ARG A 1 96 ? -0.420 -7.007 -13.843 1.00 78.75 96 ARG A N 1
ATOM 791 C CA . ARG A 1 96 ? -0.330 -6.693 -12.408 1.00 78.75 96 ARG A CA 1
ATOM 792 C C . ARG A 1 96 ? 0.524 -7.712 -11.655 1.00 78.75 96 ARG A C 1
ATOM 794 O O . ARG A 1 96 ? 1.275 -7.315 -10.766 1.00 78.75 96 ARG A O 1
ATOM 801 N N . ASP A 1 97 ? 0.349 -8.993 -11.945 1.00 74.31 97 ASP A N 1
ATOM 802 C CA . ASP A 1 97 ? 0.957 -10.066 -11.167 1.00 74.31 97 ASP A CA 1
ATOM 803 C C . ASP A 1 97 ? 2.430 -10.213 -11.531 1.00 74.31 97 ASP A C 1
ATOM 805 O O . ASP A 1 97 ? 3.272 -10.238 -10.635 1.00 74.31 97 ASP A O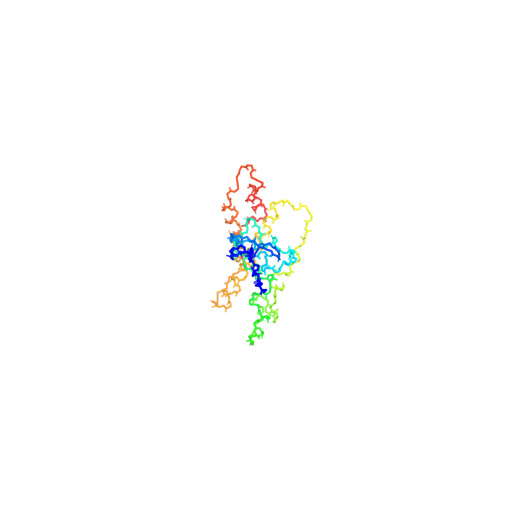 1
ATOM 809 N N . HIS A 1 98 ? 2.740 -10.110 -12.821 1.00 74.88 98 HIS A N 1
ATOM 810 C CA . HIS A 1 98 ? 4.083 -9.940 -13.355 1.00 74.88 98 HIS A CA 1
ATOM 811 C C . HIS A 1 98 ? 4.816 -8.741 -12.719 1.00 74.88 98 HIS A C 1
ATOM 813 O O . HIS A 1 98 ? 5.970 -8.861 -12.318 1.00 74.88 98 HIS A O 1
ATOM 819 N N . LEU A 1 99 ? 4.149 -7.587 -12.566 1.00 65.88 99 LEU A N 1
ATOM 820 C CA . LEU A 1 99 ? 4.774 -6.372 -12.018 1.00 65.88 99 LEU A CA 1
ATOM 821 C C . LEU A 1 99 ? 4.912 -6.343 -10.489 1.00 65.88 99 LEU A C 1
ATOM 823 O O . LEU A 1 99 ? 5.856 -5.743 -9.976 1.00 65.88 99 LEU A O 1
ATOM 827 N N . TYR A 1 100 ? 3.935 -6.877 -9.753 1.00 67.94 100 TYR A N 1
ATOM 828 C CA . TYR A 1 100 ? 3.785 -6.592 -8.318 1.00 67.94 100 TYR A CA 1
ATOM 829 C C . TYR A 1 100 ? 3.619 -7.832 -7.433 1.00 67.94 100 TYR A C 1
ATOM 831 O O . TYR A 1 100 ? 3.723 -7.699 -6.211 1.00 67.94 100 TYR A O 1
ATOM 839 N N . PHE A 1 101 ? 3.341 -9.012 -8.001 1.00 65.56 101 PHE A N 1
ATOM 840 C CA . PHE A 1 101 ? 2.926 -10.192 -7.229 1.00 65.56 101 PHE A CA 1
ATOM 841 C C . PHE A 1 101 ? 3.596 -11.511 -7.652 1.00 65.56 101 PHE A C 1
ATOM 843 O O . PHE A 1 101 ? 3.145 -12.572 -7.231 1.00 65.56 101 PHE A O 1
ATOM 850 N N . ALA A 1 102 ? 4.703 -11.465 -8.401 1.00 55.94 102 ALA A N 1
ATOM 851 C CA . ALA A 1 102 ? 5.419 -12.657 -8.869 1.00 55.94 102 ALA A CA 1
ATOM 852 C C . ALA A 1 102 ? 6.030 -13.526 -7.745 1.00 55.94 102 ALA A C 1
ATOM 854 O O . ALA A 1 102 ? 6.458 -14.647 -8.002 1.00 55.94 102 ALA A O 1
ATOM 855 N N . TYR A 1 103 ? 6.052 -13.047 -6.495 1.00 51.31 103 TYR A N 1
ATOM 856 C CA . TYR A 1 103 ? 6.473 -13.840 -5.340 1.00 51.31 103 TYR A CA 1
ATOM 857 C C . TYR A 1 103 ? 5.270 -14.184 -4.454 1.00 51.31 103 TYR A C 1
ATOM 859 O O . TYR A 1 103 ? 4.596 -13.265 -3.968 1.00 51.31 103 TYR A O 1
ATOM 867 N N . PRO A 1 104 ? 5.008 -15.473 -4.158 1.00 47.81 104 PRO A N 1
ATOM 868 C CA . PRO A 1 104 ? 4.098 -15.807 -3.084 1.00 47.81 104 PRO A CA 1
ATOM 869 C C . PRO A 1 104 ? 4.721 -15.254 -1.806 1.00 47.81 104 PRO A C 1
ATOM 871 O O . PRO A 1 104 ? 5.824 -15.640 -1.418 1.00 47.81 104 PRO A O 1
ATOM 874 N N . TYR A 1 105 ? 4.025 -14.327 -1.149 1.00 51.88 105 TYR A N 1
ATOM 875 C CA . TYR A 1 105 ? 4.313 -13.995 0.238 1.00 51.88 105 TYR A CA 1
ATOM 876 C C . TYR A 1 105 ? 4.075 -15.267 1.048 1.00 51.88 105 TYR A C 1
ATOM 878 O O . TYR A 1 105 ? 2.969 -15.521 1.522 1.00 51.88 105 TYR A O 1
ATOM 886 N N . THR A 1 106 ? 5.108 -16.097 1.159 1.00 43.56 106 THR A N 1
ATOM 887 C CA . THR A 1 106 ? 5.090 -17.288 1.985 1.00 43.56 106 THR A CA 1
ATOM 888 C C . THR A 1 106 ? 4.898 -16.808 3.415 1.00 43.56 106 THR A C 1
ATOM 890 O O . THR A 1 106 ? 5.710 -16.081 4.004 1.00 43.56 106 THR A O 1
ATOM 893 N N . PHE A 1 107 ? 3.723 -17.130 3.943 1.00 49.47 107 PHE A N 1
ATOM 894 C CA . PHE A 1 107 ? 3.407 -17.039 5.352 1.00 49.47 107 PHE A CA 1
ATOM 895 C C . PHE A 1 107 ? 4.384 -17.965 6.073 1.00 49.47 107 PHE A C 1
ATOM 897 O O . PHE A 1 107 ? 4.152 -19.161 6.180 1.00 49.47 107 PHE A O 1
ATOM 904 N N . THR A 1 108 ? 5.530 -17.430 6.484 1.00 51.91 108 THR A N 1
ATOM 905 C CA . THR A 1 108 ? 6.462 -18.141 7.355 1.00 51.91 108 THR A CA 1
ATOM 906 C C . THR A 1 108 ? 5.849 -18.108 8.755 1.00 51.91 108 THR A C 1
ATOM 908 O O . THR A 1 108 ? 5.663 -17.008 9.296 1.00 51.91 108 THR A O 1
ATOM 911 N N . PRO A 1 109 ? 5.468 -19.258 9.337 1.00 50.53 109 PRO A N 1
ATOM 912 C CA . PRO A 1 109 ? 4.945 -19.297 10.697 1.00 50.53 109 PRO A CA 1
ATOM 913 C C . PRO A 1 109 ? 6.002 -18.770 11.682 1.00 50.53 109 PRO A C 1
ATOM 915 O O . PRO A 1 109 ? 7.190 -19.019 11.500 1.00 50.53 109 PRO A O 1
ATOM 918 N N . GLY A 1 110 ? 5.587 -18.022 12.712 1.00 60.41 110 GLY A N 1
ATOM 919 C CA . GLY A 1 110 ? 6.477 -17.576 13.800 1.00 60.41 110 GLY A CA 1
ATOM 920 C C . GLY A 1 110 ? 6.992 -16.129 13.740 1.00 60.41 110 GLY A C 1
ATOM 921 O O . GLY A 1 110 ? 7.780 -15.732 14.594 1.00 60.41 110 GLY A O 1
ATOM 922 N N . ARG A 1 111 ? 6.546 -15.299 12.784 1.00 71.25 111 ARG A N 1
ATOM 923 C CA . ARG A 1 111 ? 6.929 -13.873 12.744 1.00 71.25 111 ARG A CA 1
ATOM 924 C C . ARG A 1 111 ? 6.347 -13.081 13.913 1.00 71.25 111 ARG A C 1
ATOM 926 O O . ARG A 1 111 ? 5.142 -13.122 14.173 1.00 71.25 111 ARG A O 1
ATOM 933 N N . ASN A 1 112 ? 7.193 -12.295 14.574 1.00 84.19 112 ASN A N 1
ATOM 934 C CA . ASN A 1 112 ? 6.759 -11.417 15.653 1.00 84.19 112 ASN A CA 1
ATOM 935 C C . ASN A 1 112 ? 6.033 -10.170 15.097 1.00 84.19 112 ASN A C 1
ATOM 937 O O . ASN A 1 112 ? 6.002 -9.896 13.893 1.00 84.19 112 ASN A O 1
ATOM 941 N N . ARG A 1 113 ? 5.421 -9.377 15.984 1.00 88.88 113 ARG A N 1
ATOM 942 C CA . ARG A 1 113 ? 4.632 -8.198 15.586 1.00 88.88 113 ARG A CA 1
ATOM 943 C C . ARG A 1 113 ? 5.452 -7.146 14.824 1.00 88.88 113 ARG A C 1
ATOM 945 O O . ARG A 1 113 ? 4.881 -6.459 13.976 1.00 88.88 113 ARG A O 1
ATOM 952 N N . LEU A 1 114 ? 6.746 -7.008 15.121 1.00 91.62 114 LEU A N 1
ATOM 953 C CA . LEU A 1 114 ? 7.629 -6.064 14.432 1.00 91.62 114 LEU A CA 1
ATOM 954 C C . LEU A 1 114 ? 7.807 -6.491 12.976 1.00 91.62 114 LEU A C 1
ATOM 956 O O . LEU A 1 114 ? 7.582 -5.677 12.084 1.00 91.62 114 LEU A O 1
ATOM 960 N N . ASP A 1 115 ? 8.084 -7.774 12.735 1.00 89.44 115 ASP A N 1
ATOM 961 C CA . ASP A 1 115 ? 8.252 -8.326 11.387 1.00 89.44 115 ASP A CA 1
ATOM 962 C C . ASP A 1 115 ? 7.003 -8.092 10.525 1.00 89.44 115 ASP A C 1
ATOM 964 O O . ASP A 1 115 ? 7.106 -7.672 9.375 1.00 89.44 115 ASP A O 1
ATOM 968 N N . ILE A 1 116 ? 5.802 -8.280 11.086 1.00 88.00 116 ILE A N 1
ATOM 969 C CA . ILE A 1 116 ? 4.540 -8.027 10.368 1.00 88.00 116 ILE A CA 1
ATOM 970 C C . ILE A 1 116 ? 4.432 -6.559 9.933 1.00 88.00 116 ILE A C 1
ATOM 972 O O . ILE A 1 116 ? 3.998 -6.272 8.816 1.00 88.00 116 ILE A O 1
ATOM 976 N N . VAL A 1 117 ? 4.804 -5.617 10.804 1.00 92.25 117 VAL A N 1
ATOM 977 C CA . VAL A 1 117 ? 4.772 -4.183 10.480 1.00 92.25 117 VAL A CA 1
ATOM 978 C C . VAL A 1 117 ? 5.823 -3.846 9.424 1.00 92.25 117 VAL A C 1
ATOM 980 O O . VAL A 1 117 ? 5.496 -3.156 8.459 1.00 92.25 117 VAL A O 1
ATOM 983 N N . LEU A 1 118 ? 7.049 -4.358 9.567 1.00 92.31 118 LEU A N 1
ATOM 984 C CA . LEU A 1 118 ? 8.129 -4.137 8.604 1.00 92.31 118 LEU A CA 1
ATOM 985 C C . LEU A 1 118 ? 7.769 -4.674 7.221 1.00 92.31 118 LEU A C 1
ATOM 987 O O . LEU A 1 118 ? 7.921 -3.957 6.238 1.00 92.31 118 LEU A O 1
ATOM 991 N N . LEU A 1 119 ? 7.207 -5.880 7.140 1.00 89.56 119 LEU A N 1
ATOM 992 C CA . LEU A 1 119 ? 6.775 -6.473 5.875 1.00 89.56 119 LEU A CA 1
ATOM 993 C C . LEU A 1 119 ? 5.681 -5.658 5.200 1.00 89.56 119 LEU A C 1
ATOM 995 O O . LEU A 1 119 ? 5.740 -5.434 3.995 1.00 89.56 119 LEU A O 1
ATOM 999 N N . ARG A 1 120 ? 4.695 -5.180 5.966 1.00 91.81 120 ARG A N 1
ATOM 1000 C CA . ARG A 1 120 ? 3.639 -4.316 5.428 1.00 91.81 120 ARG A CA 1
ATOM 1001 C C . ARG A 1 120 ? 4.211 -3.005 4.895 1.00 91.81 120 ARG A C 1
ATOM 1003 O O . ARG A 1 120 ? 3.848 -2.596 3.796 1.00 91.81 120 ARG A O 1
ATOM 1010 N N . LEU A 1 121 ? 5.121 -2.369 5.635 1.00 93.94 121 LEU A N 1
ATOM 1011 C CA . LEU A 1 121 ? 5.794 -1.139 5.204 1.00 93.94 121 LEU A CA 1
ATOM 1012 C C . LEU A 1 121 ? 6.654 -1.358 3.955 1.00 93.94 121 LEU A C 1
ATOM 1014 O O . LEU A 1 121 ? 6.567 -0.570 3.011 1.00 93.94 121 LEU A O 1
ATOM 1018 N N . ALA A 1 122 ? 7.453 -2.425 3.937 1.00 93.00 122 ALA A N 1
ATOM 1019 C CA . ALA A 1 122 ? 8.315 -2.779 2.817 1.00 93.00 122 ALA A CA 1
ATOM 1020 C C . ALA A 1 122 ? 7.492 -3.091 1.565 1.00 93.00 122 ALA A C 1
ATOM 1022 O O . ALA A 1 122 ? 7.785 -2.556 0.499 1.00 93.00 122 ALA A O 1
ATOM 1023 N N . PHE A 1 123 ? 6.412 -3.863 1.695 1.00 91.50 123 PHE A N 1
ATOM 1024 C CA . PHE A 1 123 ? 5.497 -4.163 0.595 1.00 91.50 123 PHE A CA 1
ATOM 1025 C C . PHE A 1 123 ? 4.859 -2.895 0.012 1.00 91.50 123 PHE A C 1
ATOM 1027 O O . PHE A 1 123 ? 4.936 -2.663 -1.195 1.00 91.50 123 PHE A O 1
ATOM 1034 N N . GLN A 1 124 ? 4.291 -2.028 0.862 1.00 93.00 124 GLN A N 1
ATOM 1035 C CA . GLN A 1 124 ? 3.692 -0.772 0.397 1.00 93.00 124 GLN A CA 1
ATOM 1036 C C . GLN A 1 124 ? 4.705 0.133 -0.304 1.00 93.00 124 GLN A C 1
ATOM 1038 O O . GLN A 1 124 ? 4.423 0.693 -1.366 1.00 93.00 124 GLN A O 1
ATOM 1043 N N . THR A 1 125 ? 5.890 0.263 0.291 1.00 94.94 125 THR A N 1
ATOM 1044 C CA . THR A 1 125 ? 6.953 1.107 -0.248 1.00 94.94 125 THR A CA 1
ATOM 1045 C C . THR A 1 125 ? 7.466 0.560 -1.574 1.00 94.94 125 THR A C 1
ATOM 1047 O O . THR A 1 125 ? 7.675 1.341 -2.499 1.00 94.94 125 THR A O 1
ATOM 1050 N N . SER A 1 126 ? 7.605 -0.762 -1.696 1.00 93.75 126 SER A N 1
ATOM 1051 C CA . SER A 1 126 ? 8.057 -1.420 -2.925 1.00 93.75 126 SER A CA 1
ATOM 1052 C C . SER A 1 126 ? 7.090 -1.163 -4.074 1.00 93.75 126 SER A C 1
ATOM 1054 O O . SER A 1 126 ? 7.510 -0.652 -5.106 1.00 93.75 126 SER A O 1
ATOM 1056 N N . ILE A 1 127 ? 5.786 -1.390 -3.877 1.00 91.88 127 ILE A N 1
ATOM 1057 C CA . ILE A 1 127 ? 4.774 -1.098 -4.908 1.00 91.88 127 ILE A CA 1
ATOM 1058 C C . ILE A 1 127 ? 4.815 0.376 -5.313 1.00 91.88 127 ILE A C 1
ATOM 1060 O O . ILE A 1 127 ? 4.798 0.698 -6.502 1.00 91.88 127 ILE A O 1
ATOM 1064 N N . TYR A 1 128 ? 4.879 1.283 -4.336 1.00 94.75 128 TYR A N 1
ATOM 1065 C CA . TYR A 1 128 ? 4.919 2.715 -4.611 1.00 94.75 128 TYR A CA 1
ATOM 1066 C C . TYR A 1 128 ? 6.159 3.124 -5.414 1.00 94.75 128 TYR A C 1
ATOM 1068 O O . TYR A 1 128 ? 6.044 3.886 -6.375 1.00 94.75 128 TYR A O 1
ATOM 1076 N N . ILE A 1 129 ? 7.337 2.638 -5.019 1.00 94.56 129 ILE A N 1
ATOM 1077 C CA . ILE A 1 129 ? 8.594 2.955 -5.691 1.00 94.56 129 ILE A CA 1
ATOM 1078 C C . ILE A 1 129 ? 8.630 2.344 -7.091 1.00 94.56 129 ILE A C 1
ATOM 1080 O O . ILE A 1 129 ? 8.959 3.067 -8.025 1.00 94.56 129 ILE A O 1
ATOM 1084 N N . LEU A 1 130 ? 8.214 1.087 -7.265 1.00 91.19 130 LEU A N 1
ATOM 1085 C CA . LEU A 1 130 ? 8.125 0.447 -8.580 1.00 91.19 130 LEU A CA 1
ATOM 1086 C C . LEU A 1 130 ? 7.177 1.205 -9.510 1.00 91.19 130 LEU A C 1
ATOM 1088 O O . LEU A 1 130 ? 7.522 1.496 -10.650 1.00 91.19 130 LEU A O 1
ATOM 1092 N N . TRP A 1 131 ? 6.000 1.600 -9.017 1.00 92.69 131 TRP A N 1
ATOM 1093 C CA . TRP A 1 131 ? 5.084 2.442 -9.785 1.00 92.69 131 TRP A CA 1
ATOM 1094 C C . TRP A 1 131 ? 5.718 3.785 -10.174 1.00 92.69 131 TRP A C 1
ATOM 1096 O O . TRP A 1 131 ? 5.623 4.204 -11.328 1.00 92.69 131 TRP A O 1
ATOM 1106 N N . LYS A 1 132 ? 6.374 4.462 -9.223 1.00 92.19 132 LYS A N 1
ATOM 1107 C CA . LYS A 1 132 ? 7.014 5.761 -9.462 1.00 92.19 132 LYS A CA 1
ATOM 1108 C C . LYS A 1 132 ? 8.130 5.640 -10.501 1.00 92.19 132 LYS A C 1
ATOM 1110 O O . LYS A 1 132 ? 8.211 6.475 -11.397 1.00 92.19 132 LYS A O 1
ATOM 1115 N N . GLU A 1 133 ? 8.961 4.616 -10.371 1.00 92.75 133 GLU A N 1
ATOM 1116 C CA . GLU A 1 133 ? 10.091 4.343 -11.253 1.00 92.75 133 GLU A CA 1
ATOM 1117 C C . GLU A 1 133 ? 9.621 4.001 -12.667 1.00 92.75 133 GLU A C 1
ATOM 1119 O O . GLU A 1 133 ? 10.033 4.641 -13.631 1.00 92.75 133 GLU A O 1
ATOM 1124 N N . ARG A 1 134 ? 8.670 3.072 -12.798 1.00 88.44 134 ARG A N 1
ATOM 1125 C CA . ARG A 1 134 ? 8.061 2.717 -14.084 1.00 88.44 134 ARG A CA 1
ATOM 1126 C C . ARG A 1 134 ? 7.495 3.940 -14.807 1.00 88.44 134 ARG A C 1
ATOM 1128 O O . ARG A 1 134 ? 7.745 4.128 -15.996 1.00 88.44 134 ARG A O 1
ATOM 1135 N N . ASN A 1 135 ? 6.761 4.790 -14.091 1.00 90.19 135 ASN A N 1
ATOM 1136 C CA . ASN A 1 135 ? 6.199 6.011 -14.668 1.00 90.19 135 ASN A CA 1
ATOM 1137 C C . ASN A 1 135 ? 7.277 7.032 -15.046 1.00 90.19 135 ASN A C 1
ATOM 1139 O O . ASN A 1 135 ? 7.115 7.751 -16.029 1.00 90.19 135 ASN A O 1
ATOM 1143 N N . SER A 1 136 ? 8.372 7.098 -14.286 1.00 88.94 136 SER A N 1
ATOM 1144 C CA . SER A 1 136 ? 9.527 7.929 -14.623 1.00 88.94 136 SER A CA 1
ATOM 1145 C C . SER A 1 136 ? 10.162 7.479 -15.938 1.00 88.94 136 SER A C 1
ATOM 1147 O O . SER A 1 136 ? 10.370 8.304 -16.826 1.00 88.94 136 SER A O 1
ATOM 1149 N N . ARG A 1 137 ? 10.365 6.170 -16.120 1.00 87.69 137 ARG A N 1
ATOM 1150 C CA . ARG A 1 137 ? 10.897 5.614 -17.371 1.00 87.69 137 ARG A CA 1
ATOM 1151 C C . ARG A 1 137 ? 9.983 5.906 -18.559 1.00 87.69 137 ARG A C 1
ATOM 1153 O O . ARG A 1 137 ? 10.453 6.380 -19.585 1.00 87.69 137 ARG A O 1
ATOM 1160 N N . ARG A 1 138 ? 8.672 5.685 -18.400 1.00 83.62 138 ARG A N 1
ATOM 1161 C CA . ARG A 1 138 ? 7.684 5.841 -19.483 1.00 83.62 138 ARG A CA 1
ATOM 1162 C C . ARG A 1 138 ? 7.432 7.286 -19.905 1.00 83.62 138 ARG A C 1
ATOM 1164 O O . ARG A 1 138 ? 7.220 7.534 -21.083 1.00 83.62 138 ARG A O 1
ATOM 1171 N N . HIS A 1 139 ? 7.410 8.225 -18.962 1.00 86.19 139 HIS A N 1
ATOM 1172 C CA . HIS A 1 139 ? 6.966 9.597 -19.244 1.00 86.19 139 HIS A CA 1
ATOM 1173 C C . HIS A 1 139 ? 8.069 10.646 -19.139 1.00 86.19 139 HIS A C 1
ATOM 1175 O O . HIS A 1 139 ? 7.855 11.786 -19.536 1.00 86.19 139 HIS A O 1
ATOM 1181 N N . ARG A 1 140 ? 9.218 10.303 -18.551 1.00 83.88 140 ARG A N 1
ATOM 1182 C CA . ARG A 1 140 ? 10.303 11.260 -18.285 1.00 83.88 140 ARG A CA 1
ATOM 1183 C C . ARG A 1 140 ? 11.651 10.818 -18.846 1.00 83.88 140 ARG A C 1
ATOM 1185 O O . ARG A 1 140 ? 12.620 11.540 -18.661 1.00 83.88 140 ARG A O 1
ATOM 1192 N N . GLY A 1 141 ? 11.737 9.632 -19.458 1.00 82.00 141 GLY A N 1
ATOM 1193 C CA . GLY A 1 141 ? 12.988 9.083 -19.996 1.00 82.00 141 GLY A CA 1
ATOM 1194 C C . GLY A 1 141 ? 14.075 8.814 -18.946 1.00 82.00 141 GLY A C 1
ATOM 1195 O O . GLY A 1 141 ? 15.203 8.497 -19.303 1.00 82.00 141 GLY A O 1
ATOM 1196 N N . ALA A 1 142 ? 13.763 8.931 -17.651 1.00 85.69 142 ALA A N 1
ATOM 1197 C CA . ALA A 1 142 ? 14.724 8.761 -16.569 1.00 85.69 142 ALA A CA 1
ATOM 1198 C C . ALA A 1 142 ? 14.653 7.337 -16.009 1.00 85.69 142 ALA A C 1
ATOM 1200 O O . ALA A 1 142 ? 13.583 6.879 -15.600 1.00 85.69 142 ALA A O 1
ATOM 1201 N N . CYS A 1 143 ? 15.805 6.670 -15.968 1.00 84.06 143 CYS A N 1
ATOM 1202 C CA . CYS A 1 143 ? 15.972 5.295 -15.513 1.00 84.06 143 CYS A CA 1
ATOM 1203 C C . CYS A 1 143 ? 16.838 5.276 -14.248 1.00 84.06 143 CYS A C 1
ATOM 1205 O O . CYS A 1 143 ? 17.980 5.733 -14.273 1.00 84.06 143 CYS A O 1
ATOM 1207 N N . ALA A 1 144 ? 16.308 4.762 -13.141 1.00 86.69 144 ALA A N 1
ATOM 1208 C CA . ALA A 1 144 ? 17.086 4.473 -11.945 1.00 86.69 144 ALA A CA 1
ATOM 1209 C C . ALA A 1 144 ? 17.555 3.014 -11.963 1.00 86.69 144 ALA A C 1
ATOM 1211 O O . ALA A 1 144 ? 16.827 2.114 -12.393 1.00 86.69 144 ALA A O 1
ATOM 1212 N N . SER A 1 145 ? 18.761 2.760 -11.453 1.00 89.88 145 SER A N 1
ATOM 121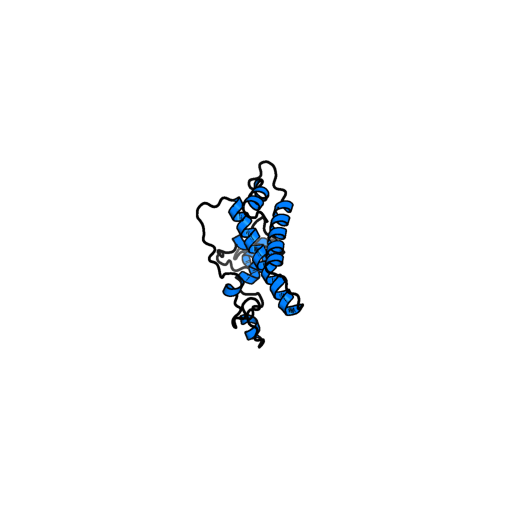3 C CA . SER A 1 145 ? 19.243 1.389 -11.286 1.00 89.88 145 SER A CA 1
ATOM 1214 C C . SER A 1 145 ? 18.434 0.633 -10.227 1.00 89.88 145 SER A C 1
ATOM 1216 O O . SER A 1 145 ? 17.742 1.226 -9.385 1.00 89.88 145 SER A O 1
ATOM 1218 N N . VAL A 1 146 ? 18.549 -0.698 -10.239 1.00 88.00 146 VAL A N 1
ATOM 1219 C CA . VAL A 1 146 ? 17.963 -1.553 -9.197 1.00 88.00 146 VAL A CA 1
ATOM 1220 C C . VAL A 1 146 ? 18.476 -1.124 -7.821 1.00 88.00 146 VAL A C 1
ATOM 1222 O O . VAL A 1 146 ? 17.672 -0.907 -6.921 1.00 88.00 146 VAL A O 1
ATOM 1225 N N . ASP A 1 147 ? 19.775 -0.849 -7.676 1.00 88.88 147 ASP A N 1
ATOM 1226 C CA . ASP A 1 147 ? 20.359 -0.405 -6.403 1.00 88.88 147 ASP A CA 1
ATOM 1227 C C . ASP A 1 147 ? 19.805 0.936 -5.921 1.00 88.88 147 ASP A C 1
ATOM 1229 O O . ASP A 1 147 ? 19.542 1.122 -4.732 1.00 88.88 147 ASP A O 1
ATOM 1233 N N . MET A 1 148 ? 19.612 1.897 -6.831 1.00 91.06 148 MET A N 1
ATOM 1234 C CA . MET A 1 148 ? 18.989 3.180 -6.491 1.00 91.06 148 MET A CA 1
ATOM 1235 C C . MET A 1 148 ? 17.553 2.981 -6.001 1.00 91.06 148 MET A C 1
ATOM 1237 O O . MET A 1 148 ? 17.140 3.599 -5.017 1.00 91.06 148 MET A O 1
ATOM 1241 N N . THR A 1 149 ? 16.816 2.091 -6.660 1.00 90.69 149 THR A N 1
ATOM 1242 C CA . THR A 1 149 ? 15.434 1.742 -6.324 1.00 90.69 149 THR A CA 1
ATOM 1243 C C . THR A 1 149 ? 15.358 1.044 -4.961 1.00 90.69 149 THR A C 1
ATOM 1245 O O . THR A 1 149 ? 14.580 1.459 -4.101 1.00 90.69 149 THR A O 1
ATOM 1248 N N . THR A 1 150 ? 16.227 0.063 -4.707 1.00 90.50 150 THR A N 1
ATOM 1249 C CA . THR A 1 150 ? 16.337 -0.657 -3.428 1.00 90.50 150 THR A CA 1
ATOM 1250 C C . THR A 1 150 ? 16.706 0.285 -2.284 1.00 90.50 150 THR A C 1
ATOM 1252 O O . THR A 1 150 ? 16.022 0.314 -1.257 1.00 90.50 150 THR A O 1
ATOM 1255 N N . ARG A 1 151 ? 17.708 1.156 -2.481 1.00 92.81 151 ARG A N 1
ATOM 1256 C CA . ARG A 1 151 ? 18.077 2.187 -1.496 1.00 92.81 151 ARG A CA 1
ATOM 1257 C C . ARG A 1 151 ? 16.933 3.162 -1.226 1.00 92.81 151 ARG A C 1
ATOM 1259 O O . ARG A 1 151 ? 16.720 3.556 -0.079 1.00 92.81 151 ARG A O 1
ATOM 1266 N N . ALA A 1 152 ? 16.164 3.542 -2.249 1.00 93.75 152 ALA A N 1
ATOM 1267 C CA . ALA A 1 152 ? 14.999 4.407 -2.079 1.00 93.75 152 ALA A CA 1
ATOM 1268 C C . ALA A 1 152 ? 13.897 3.739 -1.240 1.00 93.75 152 ALA A C 1
ATOM 1270 O O . ALA A 1 152 ? 13.300 4.404 -0.387 1.00 93.75 152 ALA A O 1
ATOM 1271 N N . ILE A 1 153 ? 13.659 2.436 -1.435 1.00 93.94 153 ILE A N 1
ATOM 1272 C CA . ILE A 1 153 ? 12.724 1.653 -0.617 1.00 93.94 153 ILE A CA 1
ATOM 1273 C C . ILE A 1 153 ? 13.194 1.638 0.838 1.00 93.94 153 ILE A C 1
ATOM 1275 O O . ILE A 1 153 ? 12.449 2.067 1.723 1.00 93.94 153 ILE A O 1
ATOM 1279 N N . GLY A 1 154 ? 14.441 1.224 1.084 1.00 94.44 154 GLY A N 1
ATOM 1280 C CA . GLY A 1 154 ? 14.986 1.140 2.438 1.00 94.44 154 GLY A CA 1
ATOM 1281 C C . GLY A 1 154 ? 14.955 2.486 3.166 1.00 94.44 154 GLY A C 1
ATOM 1282 O O . GLY A 1 154 ? 14.504 2.575 4.311 1.00 94.44 154 GLY A O 1
ATOM 1283 N N . LYS A 1 155 ? 15.319 3.572 2.470 1.00 94.69 155 LYS A N 1
ATOM 1284 C CA . LYS A 1 155 ? 15.262 4.938 3.006 1.00 94.69 155 LYS A CA 1
ATOM 1285 C C . LYS A 1 155 ? 13.844 5.355 3.394 1.00 94.69 155 LYS A C 1
ATOM 1287 O O . LYS A 1 155 ? 13.658 5.931 4.463 1.00 94.69 155 LYS A O 1
ATOM 1292 N N . LEU A 1 156 ? 12.836 5.078 2.565 1.00 95.81 156 LEU A N 1
ATOM 1293 C CA . LEU A 1 156 ? 11.448 5.435 2.879 1.00 95.81 156 LEU A CA 1
ATOM 1294 C C . LEU A 1 156 ? 10.892 4.638 4.062 1.00 95.81 156 LEU A C 1
ATOM 1296 O O . LEU A 1 156 ? 10.227 5.228 4.917 1.00 95.81 156 LEU A O 1
ATOM 1300 N N . VAL A 1 157 ? 11.191 3.338 4.145 1.00 95.69 157 VAL A N 1
ATOM 1301 C CA . VAL A 1 157 ? 10.781 2.509 5.287 1.00 95.69 157 VAL A CA 1
ATOM 1302 C C . VAL A 1 157 ? 11.440 3.013 6.571 1.00 95.69 157 VAL A C 1
ATOM 1304 O O . VAL A 1 157 ? 10.735 3.293 7.543 1.00 95.69 157 VAL A O 1
ATOM 1307 N N . LYS A 1 158 ? 12.760 3.234 6.556 1.00 95.25 158 LYS A N 1
ATOM 1308 C CA . LYS A 1 158 ? 13.508 3.792 7.693 1.00 95.25 158 LYS A CA 1
ATOM 1309 C C . LYS A 1 158 ? 12.935 5.136 8.137 1.00 95.25 158 LYS A C 1
ATOM 1311 O O . LYS A 1 158 ? 12.585 5.292 9.304 1.00 95.25 158 LYS A O 1
ATOM 1316 N N . ASN A 1 159 ? 12.762 6.076 7.206 1.00 95.69 159 ASN A N 1
ATOM 1317 C CA . ASN A 1 159 ? 12.202 7.396 7.498 1.00 95.69 159 ASN A CA 1
ATOM 1318 C C . ASN A 1 159 ? 10.814 7.292 8.134 1.00 95.69 159 ASN A C 1
ATOM 1320 O O . ASN A 1 159 ? 10.513 8.008 9.093 1.00 95.69 159 ASN A O 1
ATOM 1324 N N . ARG A 1 160 ? 9.969 6.379 7.638 1.00 96.31 160 ARG A N 1
ATOM 1325 C CA . ARG A 1 160 ? 8.648 6.155 8.221 1.00 96.31 160 ARG A CA 1
ATOM 1326 C C . ARG A 1 160 ? 8.756 5.652 9.650 1.00 96.31 160 ARG A C 1
ATOM 1328 O O . ARG A 1 160 ? 8.120 6.243 10.517 1.00 96.31 160 ARG A O 1
ATOM 1335 N N . ILE A 1 161 ? 9.568 4.628 9.906 1.00 95.00 161 ILE A N 1
ATOM 1336 C CA . ILE A 1 161 ? 9.755 4.068 11.249 1.00 95.00 161 ILE A CA 1
ATOM 1337 C C . ILE A 1 161 ? 10.261 5.146 12.210 1.00 95.00 161 ILE A C 1
ATOM 1339 O O . ILE A 1 161 ? 9.671 5.345 13.270 1.00 95.00 161 ILE A O 1
ATOM 1343 N N . SER A 1 162 ? 11.285 5.905 11.809 1.00 94.25 162 SER A N 1
ATOM 1344 C CA . SER A 1 162 ? 11.827 7.008 12.607 1.00 94.25 162 SER A CA 1
ATOM 1345 C C . SER A 1 162 ? 10.783 8.087 12.918 1.00 94.25 162 SER A C 1
ATOM 1347 O O . SER A 1 162 ? 10.762 8.614 14.029 1.00 94.25 162 SER A O 1
ATOM 1349 N N . SER A 1 163 ? 9.873 8.388 11.984 1.00 95.38 163 SER A N 1
ATOM 1350 C CA . SER A 1 163 ? 8.820 9.392 12.199 1.00 95.38 163 SER A CA 1
ATOM 1351 C C . SER A 1 163 ? 7.741 8.971 13.203 1.00 95.38 163 SER A C 1
ATOM 1353 O O . SER A 1 163 ? 7.060 9.835 13.750 1.00 95.38 163 SER A O 1
ATOM 1355 N N . LEU A 1 164 ? 7.580 7.667 13.463 1.00 93.38 164 LEU A N 1
ATOM 1356 C CA . LEU A 1 164 ? 6.543 7.154 14.367 1.00 93.38 164 LEU A CA 1
ATOM 1357 C C . LEU A 1 164 ? 6.866 7.405 15.845 1.00 93.38 164 LEU A C 1
ATOM 1359 O O . LEU A 1 164 ? 5.958 7.359 16.669 1.00 93.38 164 LEU A O 1
ATOM 1363 N N . LYS A 1 165 ? 8.139 7.676 16.175 1.00 90.62 165 LYS A N 1
ATOM 1364 C CA . LYS A 1 165 ? 8.613 8.021 17.529 1.00 90.62 165 LYS A CA 1
ATOM 1365 C C . LYS A 1 165 ? 8.152 7.047 18.631 1.00 90.62 165 LYS A C 1
ATOM 1367 O O . LYS A 1 165 ? 7.910 7.463 19.760 1.00 90.62 165 LYS A O 1
ATOM 1372 N N . TYR A 1 166 ? 8.052 5.752 18.330 1.00 92.12 166 TYR A N 1
ATOM 1373 C CA . TYR A 1 166 ? 7.756 4.729 19.338 1.00 92.12 166 TYR A CA 1
ATOM 1374 C C . TYR A 1 166 ? 8.919 4.611 20.335 1.00 92.12 166 TYR A C 1
ATOM 1376 O O . TYR A 1 166 ? 10.036 4.313 19.924 1.00 92.12 166 TYR A O 1
ATOM 1384 N N . ARG A 1 167 ? 8.659 4.883 21.619 1.00 87.06 167 ARG A N 1
ATOM 1385 C CA . ARG A 1 167 ? 9.641 4.908 22.721 1.00 87.06 167 ARG A CA 1
ATOM 1386 C C . ARG A 1 167 ? 9.012 4.391 24.021 1.00 87.06 167 ARG A C 1
ATOM 1388 O O . ARG A 1 167 ? 7.784 4.425 24.145 1.00 87.06 167 ARG A O 1
ATOM 1395 N N . GLY A 1 168 ? 9.840 3.975 24.979 1.00 87.69 168 GLY A N 1
ATOM 1396 C CA . GLY A 1 168 ? 9.407 3.482 26.288 1.00 87.69 168 GLY A CA 1
ATOM 1397 C C . GLY A 1 168 ? 8.573 2.209 26.155 1.00 87.69 168 GLY A C 1
ATOM 1398 O O . GLY A 1 168 ? 8.780 1.411 25.251 1.00 87.69 168 GLY A O 1
ATOM 1399 N N . ASN A 1 169 ? 7.529 2.055 26.969 1.00 87.94 169 ASN A N 1
ATOM 1400 C CA . ASN A 1 169 ? 6.705 0.833 27.017 1.00 87.94 169 ASN A CA 1
ATOM 1401 C C . ASN A 1 169 ? 5.808 0.596 25.774 1.00 87.94 169 ASN A C 1
ATOM 1403 O O . ASN A 1 169 ? 4.832 -0.161 25.825 1.00 87.94 169 ASN A O 1
ATOM 1407 N N . HIS A 1 170 ? 6.083 1.247 24.641 1.00 92.69 170 HIS A N 1
ATOM 1408 C CA . HIS A 1 170 ? 5.330 1.046 23.413 1.00 92.69 170 HIS A CA 1
ATOM 1409 C C . HIS A 1 170 ? 5.651 -0.320 22.789 1.00 92.69 170 HIS A C 1
ATOM 1411 O O . HIS A 1 170 ? 6.797 -0.643 22.495 1.00 92.69 170 HIS A O 1
ATOM 1417 N N . LYS A 1 171 ? 4.610 -1.083 22.432 1.00 91.38 171 LYS A N 1
ATOM 1418 C CA . LYS A 1 171 ? 4.703 -2.445 21.854 1.00 91.38 171 LYS A CA 1
ATOM 1419 C C . LYS A 1 171 ? 5.523 -2.558 20.553 1.00 91.38 171 LYS A C 1
ATOM 1421 O O . LYS A 1 171 ? 5.720 -3.662 20.057 1.00 91.38 171 LYS A O 1
ATOM 1426 N N . LEU A 1 172 ? 5.909 -1.430 19.954 1.00 93.06 172 LEU A N 1
ATOM 1427 C CA . LEU A 1 172 ? 6.689 -1.326 18.714 1.00 93.06 172 LEU A CA 1
ATOM 1428 C C . LEU A 1 172 ? 7.960 -0.468 18.875 1.00 93.06 172 LEU A C 1
ATOM 1430 O O . LEU A 1 172 ? 8.485 0.009 17.875 1.00 93.06 172 LEU A O 1
ATOM 1434 N N . GLU A 1 173 ? 8.436 -0.215 20.097 1.00 92.56 173 GLU A N 1
ATOM 1435 C CA . GLU A 1 173 ? 9.671 0.553 20.340 1.00 92.56 173 GLU A CA 1
ATOM 1436 C C . GLU A 1 173 ? 10.876 -0.028 19.573 1.00 92.56 173 GLU A C 1
ATOM 1438 O O . GLU A 1 173 ? 11.600 0.694 18.891 1.00 92.56 173 GLU A O 1
ATOM 1443 N N . GLY A 1 174 ? 11.027 -1.356 19.576 1.00 92.94 174 GLY A N 1
ATOM 1444 C CA . GLY A 1 174 ? 12.118 -2.057 18.891 1.00 92.94 174 GLY A CA 1
ATOM 1445 C C . GLY A 1 174 ? 12.037 -2.080 17.359 1.00 92.94 174 GLY A C 1
ATOM 1446 O O . GLY A 1 174 ? 12.863 -2.733 16.728 1.00 92.94 174 GLY A O 1
ATOM 1447 N N . LEU A 1 175 ? 11.066 -1.405 16.730 1.00 93.69 175 LEU A N 1
ATOM 1448 C CA . LEU A 1 175 ? 10.836 -1.496 15.282 1.00 93.69 175 LEU A CA 1
ATOM 1449 C C . LEU A 1 175 ? 12.039 -1.012 14.459 1.00 93.69 175 LEU A C 1
ATOM 1451 O O . LEU A 1 175 ? 12.378 -1.630 13.453 1.00 93.69 175 LEU A O 1
ATOM 1455 N N . LEU A 1 176 ? 12.697 0.069 14.890 1.00 93.69 176 LEU A N 1
ATOM 1456 C CA . LEU A 1 176 ? 13.868 0.605 14.190 1.00 93.69 176 LEU A CA 1
ATOM 1457 C C . LEU A 1 176 ? 15.099 -0.290 14.367 1.00 93.69 176 LEU A C 1
ATOM 1459 O O . LEU A 1 176 ? 15.822 -0.522 13.405 1.00 93.69 176 LEU A O 1
ATOM 1463 N N . ARG A 1 177 ? 15.304 -0.835 15.573 1.00 93.00 177 ARG A N 1
ATOM 1464 C CA . ARG A 1 177 ? 16.357 -1.826 15.833 1.00 93.00 177 ARG A CA 1
ATOM 1465 C C . ARG A 1 177 ? 16.157 -3.057 14.953 1.00 93.00 177 ARG A C 1
ATOM 1467 O O . ARG A 1 177 ? 17.068 -3.446 14.234 1.00 93.00 177 ARG A O 1
ATOM 1474 N N . ARG A 1 178 ? 14.936 -3.600 14.942 1.00 93.62 178 ARG A N 1
ATOM 1475 C CA . ARG A 1 178 ? 14.586 -4.760 14.122 1.00 93.62 178 ARG A CA 1
ATOM 1476 C C . ARG A 1 178 ? 14.789 -4.497 12.632 1.00 93.62 178 ARG A C 1
ATOM 1478 O O . ARG A 1 178 ? 15.232 -5.389 11.924 1.00 93.62 178 ARG A O 1
ATOM 1485 N N . TRP A 1 179 ? 14.498 -3.284 12.159 1.00 93.44 179 TRP A N 1
ATOM 1486 C CA . TRP A 1 179 ? 14.768 -2.891 10.775 1.00 93.44 179 TRP A CA 1
ATOM 1487 C C . TRP A 1 179 ? 16.254 -3.013 10.412 1.00 93.44 179 TRP A C 1
ATOM 1489 O O . TRP A 1 179 ? 16.563 -3.571 9.367 1.00 93.44 179 TRP A O 1
ATOM 1499 N N . PHE A 1 180 ? 17.166 -2.561 11.276 1.00 92.62 180 PHE A N 1
ATOM 1500 C CA . PHE A 1 180 ? 18.607 -2.684 11.029 1.00 92.62 180 PHE A CA 1
ATOM 1501 C C . PHE A 1 180 ? 19.124 -4.127 11.106 1.00 92.62 180 PHE A C 1
ATOM 1503 O O . PHE A 1 180 ? 20.069 -4.461 10.403 1.00 92.62 180 PHE A O 1
ATOM 1510 N N . GLU A 1 181 ? 18.495 -4.995 11.906 1.00 90.75 181 GLU A N 1
ATOM 1511 C CA . GLU A 1 181 ? 18.835 -6.428 11.943 1.00 90.75 181 GLU A CA 1
ATOM 1512 C C . GLU A 1 181 ? 18.506 -7.135 10.620 1.00 90.75 181 GLU A C 1
ATOM 1514 O O . GLU A 1 181 ? 19.235 -8.028 10.200 1.00 90.75 181 GLU A O 1
ATOM 1519 N N . VAL A 1 182 ? 17.398 -6.759 9.970 1.00 86.62 182 VAL A N 1
ATOM 1520 C CA . VAL A 1 182 ? 16.933 -7.413 8.732 1.00 86.62 182 VAL A CA 1
ATOM 1521 C C . VAL A 1 182 ? 17.411 -6.718 7.457 1.00 86.62 182 VAL A C 1
ATOM 1523 O O . VAL A 1 182 ? 17.418 -7.332 6.394 1.00 86.62 182 VAL A O 1
ATOM 1526 N N . TYR A 1 183 ? 17.781 -5.440 7.544 1.00 84.94 183 TYR A N 1
ATOM 1527 C CA . TYR A 1 183 ? 18.257 -4.626 6.429 1.00 84.94 183 TYR A CA 1
ATOM 1528 C C . TYR A 1 183 ? 19.526 -3.862 6.858 1.00 84.94 183 TYR A C 1
ATOM 1530 O O . TYR A 1 183 ? 19.431 -2.722 7.323 1.00 84.94 183 TYR A O 1
ATOM 1538 N N . PRO A 1 184 ? 20.711 -4.494 6.741 1.00 72.38 184 PRO A N 1
ATOM 1539 C CA . PRO A 1 184 ? 21.973 -3.935 7.234 1.00 72.38 184 PRO A CA 1
ATOM 1540 C C . PRO A 1 184 ? 22.621 -2.891 6.302 1.00 72.38 184 PRO A C 1
ATOM 1542 O O . PRO A 1 184 ? 23.666 -2.346 6.653 1.00 72.38 184 PRO A O 1
ATOM 1545 N N . PHE A 1 185 ? 22.025 -2.612 5.137 1.00 59.50 185 PHE A N 1
ATOM 1546 C CA . PHE A 1 185 ? 22.592 -1.766 4.075 1.00 59.50 185 PHE A CA 1
ATOM 1547 C C . PHE A 1 185 ? 22.043 -0.329 4.052 1.00 59.50 185 PHE A C 1
ATOM 1549 O O . PHE A 1 185 ? 20.883 -0.097 4.466 1.00 59.50 185 PHE A O 1
#

pLDDT: mean 83.26, std 13.01, range [37.12, 96.31]

Radius of gyration: 26.45 Å; chains: 1; bounding box: 102×39×56 Å